Protein AF-A0ABD6EZV2-F1 (afdb_monomer_lite)

InterPro domains:
  IPR055352 aECM cysteine-cradle domain [PF23626] (181-230)

Radius of gyration: 37.21 Å; chains: 1; bounding box: 69×50×116 Å

Structure (mmCIF, N/CA/C/O backbone):
data_AF-A0ABD6EZV2-F1
#
_entry.id   AF-A0ABD6EZV2-F1
#
loop_
_atom_site.group_PDB
_atom_site.id
_atom_site.type_symbol
_atom_site.label_atom_id
_atom_site.label_alt_id
_atom_site.label_comp_id
_atom_site.label_asym_id
_atom_site.label_entity_id
_atom_site.label_seq_id
_atom_site.pdbx_PDB_ins_code
_atom_site.Cartn_x
_atom_site.Cartn_y
_atom_site.Cartn_z
_atom_site.occupancy
_atom_site.B_iso_or_equiv
_atom_site.auth_seq_id
_atom_site.auth_comp_id
_atom_site.auth_asym_id
_atom_site.auth_atom_id
_atom_site.pdbx_PDB_model_num
ATOM 1 N N . MET A 1 1 ? -15.591 13.997 69.330 1.00 38.69 1 MET A N 1
ATOM 2 C CA . MET A 1 1 ? -14.515 14.886 68.839 1.00 38.69 1 MET A CA 1
ATOM 3 C C . MET A 1 1 ? -13.602 14.093 67.913 1.00 38.69 1 MET A C 1
ATOM 5 O O . MET A 1 1 ? -13.361 12.919 68.147 1.00 38.69 1 MET A O 1
ATOM 9 N N . THR A 1 2 ? -13.236 14.733 66.813 1.00 44.12 2 THR A N 1
ATOM 10 C CA . THR A 1 2 ? -12.813 14.255 65.486 1.00 44.12 2 THR A CA 1
ATOM 11 C C . THR A 1 2 ? -11.404 13.657 65.383 1.00 44.12 2 THR A C 1
ATOM 13 O O . THR A 1 2 ? -10.444 14.293 65.806 1.00 44.12 2 THR A O 1
ATOM 16 N N . LYS A 1 3 ? -11.265 12.515 64.688 1.00 48.28 3 LYS A N 1
ATOM 17 C CA . LYS A 1 3 ? -10.010 12.043 64.062 1.00 48.28 3 LYS A CA 1
ATOM 18 C C . LYS A 1 3 ? -10.301 11.233 62.787 1.00 48.28 3 LYS A C 1
ATOM 20 O O . LYS A 1 3 ? -10.294 10.010 62.820 1.00 48.28 3 LYS A O 1
ATOM 25 N N . THR A 1 4 ? -10.508 11.919 61.661 1.00 51.41 4 THR A N 1
ATOM 26 C CA . THR A 1 4 ? -10.493 11.288 60.326 1.00 51.41 4 THR A CA 1
ATOM 27 C C . THR A 1 4 ? -10.076 12.311 59.267 1.00 51.41 4 THR A C 1
ATOM 29 O O . THR A 1 4 ? -10.910 12.888 58.582 1.00 51.41 4 THR A O 1
ATOM 32 N N . SER A 1 5 ? -8.783 12.627 59.166 1.00 52.75 5 SER A N 1
ATOM 33 C CA . SER A 1 5 ? -8.249 13.493 58.094 1.00 52.75 5 SER A CA 1
ATOM 34 C C . SER A 1 5 ? -6.746 13.282 57.905 1.00 52.75 5 SER A C 1
ATOM 36 O O . SER A 1 5 ? -5.965 14.197 58.114 1.00 52.75 5 SER A O 1
ATOM 38 N N . GLN A 1 6 ? -6.316 12.068 57.546 1.00 51.31 6 GLN A N 1
ATOM 39 C CA . GLN A 1 6 ? -4.941 11.816 57.083 1.00 51.31 6 GLN A CA 1
ATOM 40 C C . GLN A 1 6 ? -4.882 10.610 56.128 1.00 51.31 6 GLN A C 1
ATOM 42 O O . GLN A 1 6 ? -4.250 9.615 56.449 1.00 51.31 6 GLN A O 1
ATOM 47 N N . LEU A 1 7 ? -5.539 10.655 54.960 1.00 48.88 7 LEU A N 1
ATOM 48 C CA . LEU A 1 7 ? -5.322 9.624 53.920 1.00 48.88 7 LEU A CA 1
ATOM 49 C C . LEU A 1 7 ? -5.300 10.127 52.458 1.00 48.88 7 LEU A C 1
ATOM 51 O O . LEU A 1 7 ? -5.143 9.316 51.556 1.00 48.88 7 LEU A O 1
ATOM 55 N N . PHE A 1 8 ? -5.348 11.437 52.187 1.00 49.56 8 PHE A N 1
ATOM 56 C CA . PHE A 1 8 ? -5.414 11.975 50.811 1.00 49.56 8 PHE A CA 1
ATOM 57 C C . PHE A 1 8 ? -4.173 12.775 50.370 1.00 49.56 8 PHE A C 1
ATOM 59 O O . PHE A 1 8 ? -4.301 13.834 49.770 1.00 49.56 8 PHE A O 1
ATOM 66 N N . SER A 1 9 ? -2.953 12.310 50.663 1.00 47.47 9 SER A N 1
ATOM 67 C CA . SER A 1 9 ? -1.738 13.064 50.273 1.00 47.47 9 SER A CA 1
ATOM 68 C C . SER A 1 9 ? -0.582 12.212 49.734 1.00 47.47 9 SER A C 1
ATOM 70 O O . SER A 1 9 ? 0.584 12.571 49.877 1.00 47.47 9 SER A O 1
ATOM 72 N N . LYS A 1 10 ? -0.875 11.052 49.125 1.00 49.06 10 LYS A N 1
ATOM 73 C CA . LYS A 1 10 ? 0.169 10.179 48.545 1.00 49.06 10 LYS A CA 1
ATOM 74 C C . LYS A 1 10 ? 0.010 9.817 47.061 1.00 49.06 10 LYS A C 1
ATOM 76 O O . LYS A 1 10 ? 0.934 9.223 46.525 1.00 49.06 10 LYS A O 1
ATOM 81 N N . ASN A 1 11 ? -1.054 10.247 46.374 1.00 48.84 11 ASN A N 1
ATOM 82 C CA . ASN A 1 11 ? -1.280 9.864 44.969 1.00 48.84 11 ASN A CA 1
ATOM 83 C C . ASN A 1 11 ? -0.881 10.916 43.912 1.00 48.84 11 ASN A C 1
ATOM 85 O O . ASN A 1 11 ? -0.873 10.582 42.739 1.00 48.84 11 ASN A O 1
ATOM 89 N N . SER A 1 12 ? -0.496 12.151 44.269 1.00 54.19 12 SER A N 1
ATOM 90 C CA . SER A 1 12 ? -0.207 13.194 43.256 1.00 54.19 12 SER A CA 1
ATOM 91 C C . SER A 1 12 ? 1.217 13.184 42.682 1.00 54.19 12 SER A C 1
ATOM 93 O O . SER A 1 12 ? 1.508 13.931 41.750 1.00 54.19 12 SER A O 1
ATOM 95 N N . LYS A 1 13 ? 2.135 12.377 43.234 1.00 55.00 13 LYS A N 1
ATOM 96 C CA . LYS A 1 13 ? 3.530 12.317 42.757 1.00 55.00 13 LYS A CA 1
ATOM 97 C C . LYS A 1 13 ? 3.728 11.359 41.582 1.00 55.00 13 LYS A C 1
ATOM 99 O O . LYS A 1 13 ? 4.668 11.552 40.820 1.00 55.00 13 LYS A O 1
ATOM 104 N N . THR A 1 14 ? 2.861 10.362 41.430 1.00 54.84 14 THR A N 1
ATOM 105 C CA . THR A 1 14 ? 2.977 9.354 40.368 1.00 54.84 14 THR A CA 1
ATOM 106 C C . THR A 1 14 ? 2.525 9.921 39.018 1.00 54.84 14 THR A C 1
ATOM 108 O O . THR A 1 14 ? 3.265 9.785 38.047 1.00 54.84 14 THR A O 1
ATOM 111 N N . ASP A 1 15 ? 1.426 10.690 38.994 1.00 59.66 15 ASP A N 1
ATOM 112 C CA . ASP A 1 15 ? 0.867 11.307 37.775 1.00 59.66 15 ASP A CA 1
ATOM 113 C C . ASP A 1 15 ? 1.850 12.241 37.060 1.00 59.66 15 ASP A C 1
ATOM 115 O O . ASP A 1 15 ? 1.947 12.240 35.836 1.00 59.66 15 ASP A O 1
ATOM 119 N N . LYS A 1 16 ? 2.629 13.031 37.808 1.00 70.56 16 LYS A N 1
ATOM 120 C CA . LYS A 1 16 ? 3.544 14.004 37.194 1.00 70.56 16 LYS A CA 1
ATOM 121 C C . LYS A 1 16 ? 4.702 13.322 36.456 1.00 70.56 16 LYS A C 1
ATOM 123 O O . LYS A 1 16 ? 5.064 13.743 35.368 1.00 70.56 16 LYS A O 1
ATOM 128 N N . SER A 1 17 ? 5.212 12.218 37.010 1.00 77.81 17 SER A N 1
ATOM 129 C CA . SER A 1 17 ? 6.297 11.443 36.391 1.00 77.81 17 SER A CA 1
ATOM 130 C C . SER A 1 17 ? 5.872 10.683 35.132 1.00 77.81 17 SER A C 1
ATOM 132 O O . SER A 1 17 ? 6.714 10.304 34.324 1.00 77.81 17 SER A O 1
ATOM 134 N N . GLU A 1 18 ? 4.579 10.407 34.985 1.00 77.12 18 GLU A N 1
ATOM 135 C CA . GLU A 1 18 ? 4.022 9.712 33.825 1.00 77.12 18 GLU A CA 1
ATOM 136 C C . GLU A 1 18 ? 3.699 10.704 32.702 1.00 77.12 18 GLU A C 1
ATOM 138 O O . GLU A 1 18 ? 4.005 10.443 31.542 1.00 77.12 18 GLU A O 1
ATOM 143 N N . ILE A 1 19 ? 3.203 11.893 33.061 1.00 79.12 19 ILE A N 1
ATOM 144 C CA . ILE A 1 19 ? 3.027 13.015 32.130 1.00 79.12 19 ILE A CA 1
ATOM 145 C C . ILE A 1 19 ? 4.368 13.446 31.524 1.00 79.12 19 ILE A C 1
ATOM 147 O O . ILE A 1 19 ? 4.443 13.624 30.310 1.00 79.12 19 ILE A O 1
ATOM 151 N N . ASP A 1 20 ? 5.423 13.564 32.336 1.00 82.81 20 ASP A N 1
ATOM 152 C CA . ASP A 1 20 ? 6.752 13.951 31.845 1.00 82.81 20 ASP A CA 1
ATOM 153 C C . ASP A 1 20 ? 7.330 12.884 30.889 1.00 82.81 20 ASP A C 1
ATOM 155 O O . ASP A 1 20 ? 7.800 13.225 29.809 1.00 82.81 20 ASP A O 1
ATOM 159 N N . ARG A 1 21 ? 7.176 11.581 31.188 1.00 86.06 21 ARG A N 1
ATOM 160 C CA . ARG A 1 21 ? 7.588 10.502 30.262 1.00 86.06 21 ARG A CA 1
ATOM 161 C C . ARG A 1 21 ? 6.818 10.512 28.944 1.00 86.06 21 ARG A C 1
ATOM 163 O O . ARG A 1 21 ? 7.401 10.282 27.890 1.00 86.06 21 ARG A O 1
ATOM 170 N N . ASN A 1 22 ? 5.509 10.749 28.995 1.00 83.56 22 ASN A N 1
ATOM 171 C CA . ASN A 1 22 ? 4.691 10.818 27.786 1.00 83.56 22 ASN A CA 1
ATOM 172 C C . ASN A 1 22 ? 5.062 12.030 26.930 1.00 83.56 22 ASN A C 1
ATOM 174 O O . ASN A 1 22 ? 5.054 11.935 25.706 1.00 83.56 22 ASN A O 1
ATOM 178 N N . ARG A 1 23 ? 5.417 13.153 27.563 1.00 90.38 23 ARG A N 1
ATOM 179 C CA . ARG A 1 23 ? 5.929 14.331 26.866 1.00 90.38 23 ARG A CA 1
ATOM 180 C C . ARG A 1 23 ? 7.251 14.035 26.158 1.00 90.38 23 ARG A C 1
ATOM 182 O O . ARG A 1 23 ? 7.353 14.339 24.974 1.00 90.38 23 ARG A O 1
ATOM 189 N N . ASP A 1 24 ? 8.198 13.398 26.843 1.00 91.50 24 ASP A N 1
ATOM 190 C CA . ASP A 1 24 ? 9.500 13.045 26.263 1.00 91.50 24 ASP A CA 1
ATOM 191 C C . ASP A 1 24 ? 9.338 12.111 25.049 1.00 91.50 24 ASP A C 1
ATOM 193 O O . ASP A 1 24 ? 9.938 12.349 24.003 1.00 91.50 24 ASP A O 1
ATOM 197 N N . MET A 1 25 ? 8.449 11.110 25.133 1.00 90.31 25 MET A N 1
ATOM 198 C CA . MET A 1 25 ? 8.149 10.222 23.997 1.00 90.31 25 MET A CA 1
ATOM 199 C C . MET A 1 25 ? 7.532 10.963 22.801 1.00 90.31 25 MET A C 1
ATOM 201 O O . MET A 1 25 ? 7.807 10.620 21.652 1.00 90.31 25 MET A O 1
ATOM 205 N N . ILE A 1 26 ? 6.685 11.969 23.044 1.00 90.25 26 ILE A N 1
ATOM 206 C CA . ILE A 1 26 ? 6.084 12.772 21.969 1.00 90.25 26 ILE A CA 1
ATOM 207 C C . ILE A 1 26 ? 7.145 13.654 21.300 1.00 90.25 26 ILE A C 1
ATOM 209 O O . ILE A 1 26 ? 7.157 13.755 20.073 1.00 90.25 26 ILE A O 1
ATOM 213 N N . GLU A 1 27 ? 8.030 14.280 22.078 1.00 91.19 27 GLU A N 1
ATOM 214 C CA . GLU A 1 27 ? 9.119 15.117 21.552 1.00 91.19 27 GLU A CA 1
ATOM 215 C C . GLU A 1 27 ? 10.130 14.281 20.736 1.00 91.19 27 GLU A C 1
ATOM 217 O O . GLU A 1 27 ? 10.552 14.701 19.652 1.00 91.19 27 GLU A O 1
ATOM 222 N N . GLU A 1 28 ? 10.451 13.063 21.187 1.00 92.56 28 GLU A N 1
ATOM 223 C CA . GLU A 1 28 ? 11.281 12.103 20.444 1.00 92.56 28 GLU A CA 1
ATOM 224 C C . GLU A 1 28 ? 10.625 11.688 19.118 1.00 92.56 28 GLU A C 1
ATOM 226 O O . GLU A 1 28 ? 11.243 11.810 18.056 1.00 92.56 28 GLU A O 1
ATOM 231 N N . PHE A 1 29 ? 9.341 11.314 19.145 1.00 91.81 29 PHE A N 1
ATOM 232 C CA . PHE A 1 29 ? 8.594 10.948 17.938 1.00 91.81 29 PHE A CA 1
ATOM 233 C C . PHE A 1 29 ? 8.509 12.102 16.925 1.00 91.81 29 PHE A C 1
ATOM 235 O O . PHE A 1 29 ? 8.674 11.902 15.721 1.00 91.81 29 PHE A O 1
ATOM 242 N N . GLN A 1 30 ? 8.284 13.334 17.393 1.00 89.94 30 GLN A N 1
ATOM 243 C CA . GLN A 1 30 ? 8.257 14.516 16.525 1.00 89.94 30 GLN A CA 1
ATOM 244 C C . GLN A 1 30 ? 9.619 14.783 15.871 1.00 89.94 30 GLN A C 1
ATOM 246 O O . GLN A 1 30 ? 9.677 15.120 14.687 1.00 89.94 30 GLN A O 1
ATOM 251 N N . THR A 1 31 ? 10.711 14.602 16.616 1.00 93.00 31 THR A N 1
ATOM 252 C CA . THR A 1 31 ? 12.078 14.786 16.108 1.00 93.00 31 THR A CA 1
ATOM 253 C C . THR A 1 31 ? 12.417 13.737 15.051 1.00 93.00 31 THR A C 1
ATOM 255 O O . THR A 1 31 ? 12.974 14.067 14.001 1.00 93.00 31 THR A O 1
ATOM 258 N N . GLU A 1 32 ? 12.022 12.485 15.278 1.00 93.56 32 GLU A N 1
ATOM 259 C CA . GLU A 1 32 ? 12.217 11.401 14.317 1.00 93.56 32 GLU A CA 1
ATOM 260 C C . GLU A 1 32 ? 11.418 11.636 13.025 1.00 93.56 32 GLU A C 1
ATOM 262 O O . GLU A 1 32 ? 11.957 11.486 11.924 1.00 93.56 32 GLU A O 1
ATOM 267 N N . MET A 1 33 ? 10.171 12.104 13.143 1.00 90.81 33 MET A N 1
ATOM 268 C CA . MET A 1 33 ? 9.331 12.477 12.000 1.00 90.81 33 MET A CA 1
ATOM 269 C C . MET A 1 33 ? 9.928 13.623 11.174 1.00 90.81 33 MET A C 1
ATOM 271 O O . MET A 1 33 ? 9.925 13.548 9.943 1.00 90.81 33 MET A O 1
ATOM 275 N N . MET A 1 34 ? 10.470 14.662 11.819 1.00 91.88 34 MET A N 1
ATOM 276 C CA . MET A 1 34 ? 11.151 15.754 11.109 1.00 91.88 34 MET A CA 1
ATOM 277 C C . MET A 1 34 ? 12.422 15.262 10.409 1.00 91.88 34 MET A C 1
ATOM 279 O O . MET A 1 34 ? 12.614 15.532 9.228 1.00 91.88 34 MET A O 1
ATOM 283 N N . SER A 1 35 ? 13.237 14.445 11.083 1.00 94.44 35 SER A N 1
ATOM 284 C CA . SER A 1 35 ? 14.433 13.845 10.477 1.00 94.44 35 SER A CA 1
ATOM 285 C C . SER A 1 35 ? 14.099 12.929 9.290 1.00 94.44 35 SER A C 1
ATOM 287 O O . SER A 1 35 ? 14.848 12.850 8.314 1.00 94.44 35 SER A O 1
ATOM 289 N N . HIS A 1 36 ? 12.973 12.214 9.340 1.00 91.75 36 HIS A N 1
ATOM 290 C CA . HIS A 1 36 ? 12.489 11.430 8.207 1.00 91.75 36 HIS A CA 1
ATOM 291 C C . HIS A 1 36 ? 12.049 12.321 7.035 1.00 91.75 36 HIS A C 1
ATOM 293 O O . HIS A 1 36 ? 12.398 12.031 5.892 1.00 91.75 36 HIS A O 1
ATOM 299 N N . ALA A 1 37 ? 11.339 13.421 7.303 1.00 90.88 37 ALA A N 1
ATOM 300 C CA . ALA A 1 37 ? 10.943 14.378 6.271 1.00 90.88 37 ALA A CA 1
ATOM 301 C C . ALA A 1 37 ? 12.157 15.017 5.569 1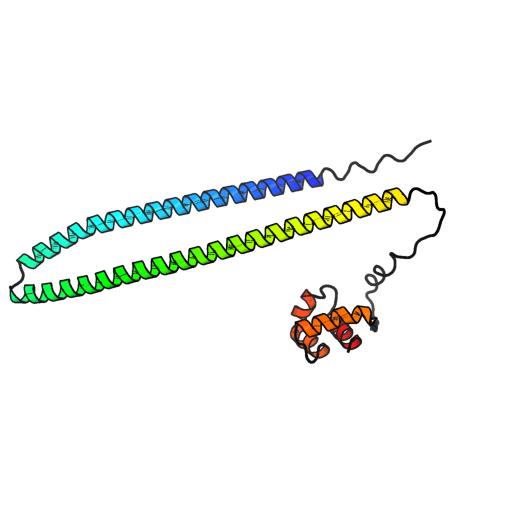.00 90.88 37 ALA A C 1
ATOM 303 O O . ALA A 1 37 ? 12.173 15.091 4.341 1.00 90.88 37 ALA A O 1
ATOM 304 N N . ASP A 1 38 ? 13.196 15.389 6.322 1.00 93.69 38 ASP A N 1
ATOM 305 C CA . ASP A 1 38 ? 14.435 15.944 5.761 1.00 93.69 38 ASP A CA 1
ATOM 306 C C . ASP A 1 38 ? 15.167 14.934 4.866 1.00 93.69 38 ASP A C 1
ATOM 308 O O . ASP A 1 38 ? 15.626 15.288 3.779 1.00 93.69 38 ASP A O 1
ATOM 312 N N . ARG A 1 39 ? 15.216 13.653 5.263 1.00 93.38 39 ARG A N 1
ATOM 313 C CA . ARG A 1 39 ? 15.788 12.583 4.424 1.00 93.38 39 ARG A CA 1
ATOM 314 C C . ARG A 1 39 ? 15.044 12.430 3.099 1.00 93.38 39 ARG A C 1
ATOM 316 O O . ARG A 1 39 ? 15.689 12.311 2.061 1.00 93.38 39 ARG A O 1
ATOM 323 N N . LEU A 1 40 ? 13.712 12.486 3.118 1.00 91.19 40 LEU A N 1
ATOM 324 C CA . LEU A 1 40 ? 12.903 12.413 1.897 1.00 91.19 40 LEU A CA 1
ATOM 325 C C . LEU A 1 40 ? 13.116 13.624 0.976 1.00 91.19 40 LEU A C 1
ATOM 327 O O . LEU A 1 40 ? 13.120 13.471 -0.245 1.00 91.19 40 LEU A O 1
ATOM 331 N N . LEU A 1 41 ? 13.294 14.823 1.539 1.00 91.81 41 LEU A N 1
ATOM 332 C CA . LEU A 1 41 ? 13.621 16.020 0.758 1.00 91.81 41 LEU A CA 1
ATOM 333 C C . LEU A 1 41 ? 15.003 15.899 0.113 1.00 91.81 41 LEU A C 1
ATOM 335 O O . LEU A 1 41 ? 15.135 16.129 -1.086 1.00 91.81 41 LEU A O 1
ATOM 339 N N . GLN A 1 42 ? 16.001 15.447 0.872 1.00 91.75 42 GLN A N 1
ATOM 340 C CA . GLN A 1 42 ? 17.354 15.242 0.360 1.00 91.75 42 GLN A CA 1
ATOM 341 C C . GLN A 1 42 ? 17.398 14.188 -0.758 1.00 91.75 42 GLN A C 1
ATOM 343 O O . GLN A 1 42 ? 18.071 14.379 -1.770 1.00 91.75 42 GLN A O 1
ATOM 348 N N . GLU A 1 43 ? 16.656 13.089 -0.611 1.00 89.12 43 GLU A N 1
ATOM 349 C CA . GLU A 1 43 ? 16.559 12.044 -1.634 1.00 89.12 43 GLU A CA 1
ATOM 350 C C . GLU A 1 43 ? 15.864 12.559 -2.905 1.00 89.12 43 GLU A C 1
ATOM 352 O O . GLU A 1 43 ? 16.292 12.260 -4.022 1.00 89.12 43 GLU A O 1
ATOM 357 N N . LYS A 1 44 ? 14.836 13.404 -2.754 1.00 87.62 44 LYS A N 1
ATOM 358 C CA . LYS A 1 44 ? 14.163 14.062 -3.879 1.00 87.62 44 LYS A CA 1
ATOM 359 C C . LYS A 1 44 ? 15.085 15.024 -4.630 1.00 87.62 44 LYS A C 1
ATOM 361 O O . LYS A 1 44 ? 15.065 15.025 -5.861 1.00 87.62 44 LYS A O 1
ATOM 366 N N . ASP A 1 45 ? 15.879 15.815 -3.918 1.00 86.62 45 ASP A N 1
ATOM 367 C CA . ASP A 1 45 ? 16.827 16.746 -4.535 1.00 86.62 45 ASP A CA 1
ATOM 368 C C . ASP A 1 45 ? 17.945 15.991 -5.263 1.00 86.62 45 ASP A C 1
ATOM 370 O O . ASP A 1 45 ? 18.236 16.298 -6.418 1.00 86.62 45 ASP A O 1
ATOM 374 N N . SER A 1 46 ? 18.470 14.918 -4.663 1.00 86.25 46 SER A N 1
ATOM 375 C CA . SER A 1 46 ? 19.469 14.055 -5.305 1.00 86.25 46 SER A CA 1
ATOM 376 C C . SER A 1 46 ? 18.918 13.350 -6.557 1.00 86.25 46 SER A C 1
ATOM 378 O O . SER A 1 46 ? 19.602 13.263 -7.577 1.00 86.25 46 SER A O 1
ATOM 380 N N . MET A 1 47 ? 17.649 12.917 -6.544 1.00 75.88 47 MET A N 1
ATOM 381 C CA . MET A 1 47 ? 16.980 12.392 -7.744 1.00 75.88 47 MET A CA 1
ATOM 382 C C . MET A 1 47 ? 16.796 13.440 -8.849 1.00 75.88 47 MET A C 1
ATOM 384 O O . MET A 1 47 ? 16.849 13.095 -10.030 1.00 75.88 47 MET A O 1
ATOM 388 N N . ASN A 1 48 ? 16.552 14.703 -8.496 1.00 74.62 48 ASN A N 1
ATOM 389 C CA . ASN A 1 48 ? 16.429 15.778 -9.480 1.00 74.62 48 ASN A CA 1
ATOM 390 C C . ASN A 1 48 ? 17.785 16.147 -10.096 1.00 74.62 48 ASN A C 1
ATOM 392 O O . ASN A 1 48 ? 17.847 16.406 -11.295 1.00 74.62 48 ASN A O 1
ATOM 396 N N . GLU A 1 49 ? 18.859 16.127 -9.305 1.00 73.81 49 GLU A N 1
ATOM 397 C CA . GLU A 1 49 ? 20.222 16.378 -9.783 1.00 73.81 49 GLU A CA 1
ATOM 398 C C . GLU A 1 49 ? 20.659 15.300 -10.789 1.00 73.81 49 GLU A C 1
ATOM 400 O O . GLU A 1 49 ? 21.048 15.636 -11.909 1.00 73.81 49 GLU A O 1
ATOM 405 N N . MET A 1 50 ? 20.423 14.016 -10.470 1.00 67.75 50 MET A N 1
ATOM 406 C CA . MET A 1 50 ? 20.675 12.892 -11.388 1.00 67.75 50 MET A CA 1
ATOM 407 C C . MET A 1 50 ? 19.891 12.997 -12.707 1.00 67.75 50 MET A C 1
ATOM 409 O O . MET A 1 50 ? 20.417 12.638 -13.758 1.00 67.75 50 MET A O 1
ATOM 413 N N . LYS A 1 51 ? 18.653 13.513 -12.684 1.00 68.44 51 LYS A N 1
ATOM 414 C CA . LYS A 1 51 ? 17.883 13.772 -13.915 1.00 68.44 51 LYS A CA 1
ATOM 415 C C . LYS A 1 51 ? 18.487 14.889 -14.766 1.00 68.44 51 LYS A C 1
ATOM 417 O O . LYS A 1 51 ? 18.427 14.806 -15.985 1.00 68.44 51 LYS A O 1
ATOM 422 N N . SER A 1 52 ? 19.055 15.926 -14.146 1.00 63.41 52 SER A N 1
ATOM 423 C CA . SER A 1 52 ? 19.662 17.037 -14.893 1.00 63.41 52 SER A CA 1
ATOM 424 C C . SER A 1 52 ? 20.979 16.640 -15.571 1.00 63.41 52 SER A C 1
ATOM 426 O O . SER A 1 52 ? 21.287 17.130 -16.659 1.00 63.41 52 SER A O 1
ATOM 428 N N . ASP A 1 53 ? 21.716 15.702 -14.972 1.00 57.44 53 ASP A N 1
ATOM 429 C CA . ASP A 1 53 ? 22.951 15.165 -15.543 1.00 57.44 53 ASP A CA 1
ATOM 430 C C . ASP A 1 53 ? 22.690 14.199 -16.714 1.00 57.44 53 ASP A C 1
ATOM 432 O O . ASP A 1 53 ? 23.480 14.173 -17.663 1.00 57.44 53 ASP A O 1
ATOM 436 N N . GLU A 1 54 ? 21.571 13.458 -16.711 1.00 59.59 54 GLU A N 1
ATOM 437 C CA . GLU A 1 54 ? 21.143 12.641 -17.864 1.00 59.59 54 GLU A CA 1
ATOM 438 C C . GLU A 1 54 ? 20.913 13.505 -19.119 1.00 59.59 54 GLU A C 1
ATOM 440 O O . GLU A 1 54 ? 21.428 13.169 -20.189 1.00 59.59 54 GLU A O 1
ATOM 445 N N . ASP A 1 55 ? 20.240 14.654 -18.985 1.00 56.03 55 ASP A N 1
ATOM 446 C CA . ASP A 1 55 ? 19.972 15.566 -20.109 1.00 56.03 55 ASP A CA 1
ATOM 447 C C . ASP A 1 55 ? 21.265 16.193 -20.679 1.00 56.03 55 ASP A C 1
ATOM 449 O O . ASP A 1 55 ? 21.368 16.475 -21.876 1.00 56.03 55 ASP A O 1
ATOM 453 N N . ASN A 1 56 ? 22.289 16.395 -19.841 1.00 57.91 56 ASN A N 1
ATOM 454 C CA . ASN A 1 56 ? 23.560 16.990 -20.262 1.00 57.91 56 ASN A CA 1
ATOM 455 C C . ASN A 1 56 ? 24.519 15.948 -20.880 1.00 57.91 56 ASN A C 1
ATOM 457 O O . ASN A 1 56 ? 25.236 16.250 -21.844 1.00 57.91 56 ASN A O 1
ATOM 461 N N . GLY A 1 57 ? 24.500 14.711 -20.365 1.00 57.12 57 GLY A N 1
ATOM 462 C CA . GLY A 1 57 ? 25.263 13.569 -20.879 1.00 57.12 57 GLY A CA 1
ATOM 463 C C . GLY A 1 57 ? 24.796 13.087 -22.257 1.00 57.12 57 GLY A C 1
ATOM 464 O O . GLY A 1 57 ? 25.629 12.709 -23.086 1.00 57.12 57 GLY A O 1
ATOM 465 N N . GLU A 1 58 ? 23.495 13.191 -22.553 1.00 57.88 58 GLU A N 1
ATOM 466 C CA . GLU A 1 58 ? 22.929 12.855 -23.869 1.00 57.88 58 GLU A CA 1
ATOM 467 C C . GLU A 1 58 ? 23.553 13.719 -24.990 1.00 57.88 58 GLU A C 1
ATOM 469 O O . GLU A 1 58 ? 23.862 13.209 -26.070 1.00 57.88 58 GLU A O 1
ATOM 474 N N . SER A 1 59 ? 23.892 14.989 -24.708 1.00 59.78 59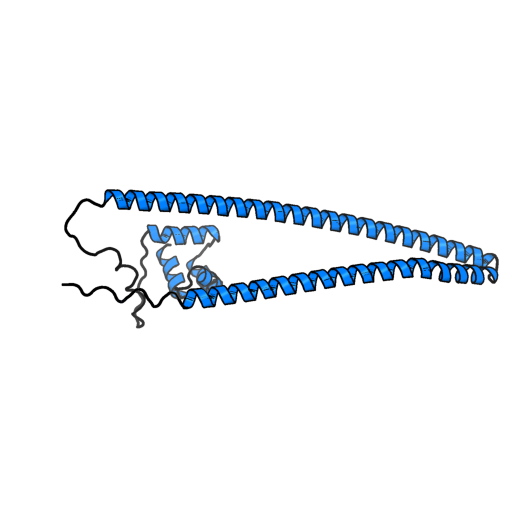 SER A N 1
ATOM 475 C CA . SER A 1 59 ? 24.512 15.895 -25.695 1.00 59.78 59 SER A CA 1
ATOM 476 C C . SER A 1 59 ? 25.985 15.584 -26.018 1.00 59.78 59 SER A C 1
ATOM 478 O O . SER A 1 59 ? 26.468 15.906 -27.111 1.00 59.78 59 SER A O 1
ATOM 480 N N . VAL A 1 60 ? 26.715 14.959 -25.085 1.00 66.81 60 VAL A N 1
ATOM 481 C CA . VAL A 1 60 ? 28.125 14.574 -25.279 1.00 66.81 60 VAL A CA 1
ATOM 482 C C . VAL A 1 60 ? 28.207 13.306 -26.123 1.00 66.81 60 VAL A C 1
ATOM 484 O O . VAL A 1 60 ? 28.961 13.263 -27.096 1.00 66.81 60 VAL A O 1
ATOM 487 N N . ILE A 1 61 ? 27.360 12.322 -25.819 1.00 69.88 61 ILE A N 1
ATOM 488 C CA . ILE A 1 61 ? 27.288 11.054 -26.552 1.00 69.88 61 ILE A CA 1
ATOM 489 C C . ILE A 1 61 ? 26.802 11.292 -27.994 1.00 69.88 61 ILE A C 1
ATOM 491 O O . ILE A 1 61 ? 27.375 10.746 -28.937 1.00 69.88 61 ILE A O 1
ATOM 495 N N . GLU A 1 62 ? 25.819 12.176 -28.214 1.00 69.00 62 GLU A N 1
ATOM 496 C CA . GLU A 1 62 ? 25.356 12.521 -29.570 1.00 69.00 62 GLU A CA 1
ATOM 497 C C . GLU A 1 62 ? 26.451 13.138 -30.456 1.00 69.00 62 GLU A C 1
ATOM 499 O O . GLU A 1 62 ? 26.505 12.874 -31.665 1.00 69.00 62 GLU A O 1
ATOM 504 N N . LYS A 1 63 ? 27.338 13.960 -29.881 1.00 74.62 63 LYS A N 1
ATOM 505 C CA . LYS A 1 63 ? 28.471 14.538 -30.619 1.00 74.62 63 LYS A CA 1
ATOM 506 C C . LYS A 1 63 ? 29.471 13.468 -31.046 1.00 74.62 63 LYS A C 1
ATOM 508 O O . LYS A 1 63 ? 29.909 13.487 -32.197 1.00 74.62 63 LYS A O 1
ATOM 513 N N . GLU A 1 64 ? 29.780 12.529 -30.159 1.00 74.00 64 GLU A N 1
ATOM 514 C CA . GLU A 1 64 ? 30.753 11.460 -30.397 1.00 74.00 64 GLU A CA 1
ATOM 515 C C . GLU A 1 64 ? 30.247 10.438 -31.434 1.00 74.00 64 GLU A C 1
ATOM 517 O O . GLU A 1 64 ? 30.986 10.034 -32.339 1.00 74.00 64 GLU A O 1
ATOM 522 N N . ILE A 1 65 ? 28.948 10.112 -31.402 1.00 73.19 65 ILE A N 1
ATOM 523 C CA . ILE A 1 65 ? 28.279 9.300 -32.433 1.00 73.19 65 ILE A CA 1
ATOM 524 C C . ILE A 1 65 ? 28.339 10.003 -33.799 1.00 73.19 65 ILE A C 1
ATOM 526 O O . ILE A 1 65 ? 28.652 9.380 -34.817 1.00 73.19 65 ILE A O 1
ATOM 530 N N . ARG A 1 66 ? 28.089 11.320 -33.845 1.00 73.19 66 ARG A N 1
ATOM 531 C CA . ARG A 1 66 ? 28.104 12.097 -35.097 1.00 73.19 66 ARG A CA 1
ATOM 532 C C . ARG A 1 66 ? 29.504 12.202 -35.711 1.00 73.19 66 ARG A C 1
ATOM 534 O O . ARG A 1 66 ? 29.628 12.213 -36.938 1.00 73.19 66 ARG A O 1
ATOM 541 N N . GLU A 1 67 ? 30.550 12.296 -34.896 1.00 74.50 67 GLU A N 1
ATOM 542 C CA . GLU A 1 67 ? 31.940 12.269 -35.370 1.00 74.50 67 GLU A CA 1
ATOM 543 C C . GLU A 1 67 ? 32.360 10.882 -35.855 1.00 74.50 67 GLU A C 1
ATOM 545 O O . GLU A 1 67 ? 32.930 10.767 -36.941 1.00 74.50 67 GLU A O 1
ATOM 550 N N . SER A 1 68 ? 31.982 9.830 -35.131 1.00 71.75 68 SER A N 1
ATOM 551 C CA . SER A 1 68 ? 32.255 8.442 -35.521 1.00 71.75 68 SER A CA 1
ATOM 552 C C . SER A 1 68 ? 31.584 8.085 -36.851 1.00 71.75 68 SER A C 1
ATOM 554 O O . SER A 1 68 ? 32.213 7.514 -37.744 1.00 71.75 68 SER A O 1
ATOM 556 N N . ALA A 1 69 ? 30.343 8.539 -37.061 1.00 67.62 69 ALA A N 1
ATOM 557 C CA . ALA A 1 69 ? 29.628 8.357 -38.319 1.00 67.62 69 ALA A CA 1
ATOM 558 C C . ALA A 1 69 ? 30.344 9.020 -39.511 1.00 67.62 69 ALA A C 1
ATOM 560 O O . ALA A 1 69 ? 30.256 8.509 -40.628 1.00 67.62 69 ALA A O 1
ATOM 561 N N . LYS A 1 70 ? 31.100 10.117 -39.327 1.00 74.12 70 LYS A N 1
ATOM 562 C CA . LYS A 1 70 ? 31.823 10.783 -40.432 1.00 74.12 70 LYS A CA 1
ATOM 563 C C . LYS A 1 70 ? 32.925 9.917 -41.050 1.00 74.12 70 LYS A C 1
ATOM 565 O O . LYS A 1 70 ? 33.212 10.105 -42.229 1.00 74.12 70 LYS A O 1
ATOM 570 N N . ILE A 1 71 ? 33.479 8.973 -40.292 1.00 75.75 71 ILE A N 1
ATOM 571 C CA . ILE A 1 71 ? 34.625 8.138 -40.687 1.00 75.75 71 ILE A CA 1
ATOM 572 C C . ILE A 1 71 ? 34.174 6.812 -41.336 1.00 75.75 71 ILE A C 1
ATOM 574 O O . ILE A 1 71 ? 34.929 6.206 -42.090 1.00 75.75 71 ILE A O 1
ATOM 578 N N . MET A 1 72 ? 32.930 6.387 -41.098 1.00 76.69 72 MET A N 1
ATOM 579 C CA . MET A 1 72 ? 32.381 5.118 -41.596 1.00 76.69 72 MET A CA 1
ATOM 580 C C . MET A 1 72 ? 32.062 5.144 -43.098 1.00 76.69 72 MET A C 1
ATOM 582 O O . MET A 1 72 ? 31.631 6.170 -43.639 1.00 76.69 72 MET A O 1
ATOM 586 N N . SER A 1 73 ? 32.217 3.992 -43.762 1.00 82.12 73 SER A N 1
ATOM 587 C CA . SER A 1 73 ? 31.810 3.821 -45.161 1.00 82.12 73 SER A CA 1
ATOM 588 C C . SER A 1 73 ? 30.283 3.914 -45.321 1.00 82.12 73 SER A C 1
ATOM 590 O O . SER A 1 73 ? 29.525 3.748 -44.363 1.00 82.12 73 SER A O 1
ATOM 592 N N . SER A 1 74 ? 29.803 4.184 -46.541 1.00 81.38 74 SER A N 1
ATOM 593 C CA . SER A 1 74 ? 28.363 4.353 -46.808 1.00 81.38 74 SER A CA 1
ATOM 594 C C . SER A 1 74 ? 27.527 3.129 -46.411 1.00 81.38 74 SER A C 1
ATOM 596 O O . SER A 1 74 ? 26.403 3.284 -45.943 1.00 81.38 74 SER A O 1
ATOM 598 N N . GLU A 1 75 ? 28.072 1.925 -46.582 1.00 83.56 75 GLU A N 1
ATOM 599 C CA . GLU A 1 75 ? 27.386 0.660 -46.293 1.00 83.56 75 GLU A CA 1
ATOM 600 C C . GLU A 1 75 ? 27.327 0.388 -44.777 1.00 83.56 75 GLU A C 1
ATOM 602 O O . GLU A 1 75 ? 26.313 -0.060 -44.239 1.00 83.56 75 GLU A O 1
ATOM 607 N N . GLU A 1 76 ? 28.385 0.755 -44.050 1.00 84.25 76 GLU A N 1
ATOM 608 C CA . GLU A 1 76 ? 28.419 0.682 -42.588 1.00 84.25 76 GLU A CA 1
ATOM 609 C C . GLU A 1 76 ? 27.504 1.725 -41.937 1.00 84.25 76 GLU A C 1
ATOM 611 O O . GLU A 1 76 ? 26.886 1.430 -40.913 1.00 84.25 76 GLU A O 1
ATOM 616 N N . ARG A 1 77 ? 27.363 2.918 -42.536 1.00 78.62 77 ARG A N 1
ATOM 617 C CA . ARG A 1 77 ? 26.407 3.938 -42.074 1.00 78.62 77 ARG A CA 1
ATOM 618 C C . ARG A 1 77 ? 24.968 3.453 -42.147 1.00 78.62 77 ARG A C 1
ATOM 620 O O . ARG A 1 77 ? 24.250 3.609 -41.168 1.00 78.62 77 ARG A O 1
ATOM 627 N N . GLU A 1 78 ? 24.557 2.841 -43.257 1.00 85.19 78 GLU A N 1
ATOM 628 C CA . GLU A 1 78 ? 23.183 2.343 -43.407 1.00 85.19 78 GLU A CA 1
ATOM 629 C C . GLU A 1 78 ? 22.875 1.241 -42.379 1.00 85.19 78 GLU A C 1
ATOM 631 O O . GLU A 1 78 ? 21.799 1.209 -41.777 1.00 85.19 78 GLU A O 1
ATOM 636 N N . LYS A 1 79 ? 23.837 0.344 -42.128 1.00 88.56 79 LYS A N 1
ATOM 637 C CA . LYS A 1 79 ? 23.695 -0.688 -41.095 1.00 88.56 79 LYS A CA 1
ATOM 638 C C . LYS A 1 79 ? 23.632 -0.082 -39.691 1.00 88.56 79 LYS A C 1
ATOM 640 O O . LYS A 1 79 ? 22.823 -0.525 -38.882 1.00 88.56 79 LYS A O 1
ATOM 645 N N . HIS A 1 80 ? 24.461 0.921 -39.410 1.00 84.31 80 HIS A N 1
ATOM 646 C CA . HIS A 1 80 ? 24.461 1.623 -38.130 1.00 84.31 80 HIS A CA 1
ATOM 647 C C . HIS A 1 80 ? 23.147 2.377 -37.894 1.00 84.31 80 HIS A C 1
ATOM 649 O O . HIS A 1 80 ? 22.571 2.262 -36.818 1.00 84.31 80 HIS A O 1
ATOM 655 N N . GLU A 1 81 ? 22.621 3.063 -38.908 1.00 86.81 81 GLU A N 1
ATOM 656 C CA . GLU A 1 81 ? 21.348 3.784 -38.829 1.00 86.81 81 GLU A CA 1
ATOM 657 C C . GLU A 1 81 ? 20.173 2.844 -38.527 1.00 86.81 81 GLU A C 1
ATOM 659 O O . GLU A 1 81 ? 19.365 3.139 -37.648 1.00 86.81 81 GLU A O 1
ATOM 664 N N . LYS A 1 82 ? 20.126 1.660 -39.155 1.00 92.50 82 LYS A N 1
ATOM 665 C CA . LYS A 1 82 ? 19.119 0.629 -38.839 1.00 92.50 82 LYS A CA 1
ATOM 666 C C . LYS A 1 82 ? 19.207 0.144 -37.390 1.00 92.50 82 LYS A C 1
ATOM 668 O O . LYS A 1 82 ? 18.173 -0.066 -36.759 1.00 92.50 82 LYS A O 1
ATOM 673 N N . THR A 1 83 ? 20.418 -0.028 -36.856 1.00 89.56 83 THR A N 1
ATOM 674 C CA . THR A 1 83 ? 20.618 -0.405 -35.447 1.00 89.56 83 THR A CA 1
ATOM 675 C C . THR A 1 83 ? 20.150 0.701 -34.506 1.00 89.56 83 THR A C 1
ATOM 677 O O . THR A 1 83 ? 19.394 0.425 -33.579 1.00 89.56 83 THR A O 1
ATOM 680 N N . VAL A 1 84 ? 20.539 1.951 -34.772 1.00 88.44 84 VAL A N 1
ATOM 681 C CA . VAL A 1 84 ? 20.145 3.111 -33.959 1.00 88.44 84 VAL A CA 1
ATOM 682 C C . VAL A 1 84 ? 18.627 3.280 -33.950 1.00 88.44 84 VAL A C 1
ATOM 684 O O . VAL A 1 84 ? 18.042 3.529 -32.898 1.00 88.44 84 VAL A O 1
ATOM 687 N N . GLU A 1 85 ? 17.965 3.112 -35.095 1.00 92.06 85 GLU A N 1
ATOM 688 C CA . GLU A 1 85 ? 16.507 3.220 -35.171 1.00 92.06 85 GLU A CA 1
ATOM 689 C C . GLU A 1 85 ? 15.810 2.114 -34.365 1.00 92.06 85 GLU A C 1
ATOM 691 O O . GLU A 1 85 ? 14.862 2.379 -33.623 1.00 92.06 85 GLU A O 1
ATOM 696 N N . HIS A 1 86 ? 16.326 0.884 -34.42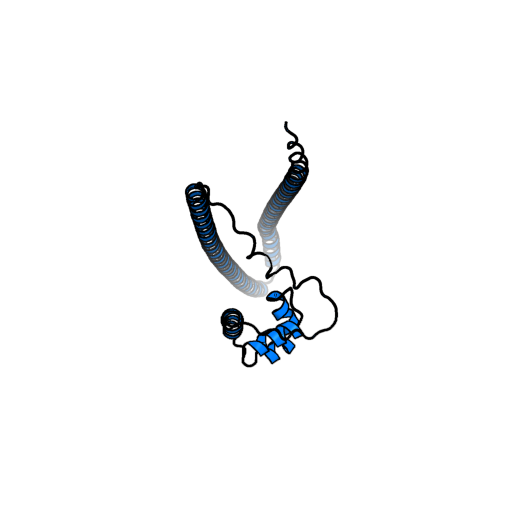3 1.00 93.88 86 HIS A N 1
ATOM 697 C CA . HIS A 1 86 ? 15.811 -0.213 -33.607 1.00 93.88 86 HIS A CA 1
ATOM 698 C C . HIS A 1 86 ? 15.996 0.042 -32.101 1.00 93.88 86 HIS A C 1
ATOM 700 O O . HIS A 1 86 ? 15.075 -0.177 -31.311 1.00 93.88 86 HIS A O 1
ATOM 706 N N . GLU A 1 87 ? 17.159 0.547 -31.687 1.00 91.44 87 GLU A N 1
ATOM 707 C CA . GLU A 1 87 ? 17.421 0.907 -30.290 1.00 91.44 87 GLU A CA 1
ATOM 708 C C . GLU A 1 87 ? 16.510 2.041 -29.807 1.00 91.44 87 GLU A C 1
ATOM 710 O O . GLU A 1 87 ? 15.973 1.969 -28.697 1.00 91.44 87 GLU A O 1
ATOM 715 N N . LYS A 1 88 ? 16.248 3.047 -30.650 1.00 90.12 88 LYS A N 1
ATOM 716 C CA . LYS A 1 88 ? 15.272 4.108 -30.359 1.00 90.12 88 LYS A CA 1
ATOM 717 C C . LYS A 1 88 ? 13.870 3.547 -30.153 1.00 90.12 88 LYS A C 1
ATOM 719 O O . LYS A 1 88 ? 13.183 3.959 -29.215 1.00 90.12 88 LYS A O 1
ATOM 724 N N . GLU A 1 89 ? 13.443 2.594 -30.978 1.00 94.88 89 GLU A N 1
ATOM 725 C CA . GLU A 1 89 ? 12.141 1.943 -30.824 1.00 94.88 89 GLU A CA 1
ATOM 726 C C . GLU A 1 89 ? 12.050 1.168 -29.498 1.00 94.88 89 GLU A C 1
ATOM 728 O O . GLU A 1 89 ? 11.062 1.295 -28.761 1.00 94.88 89 GLU A O 1
ATOM 733 N N . LEU A 1 90 ? 13.100 0.417 -29.148 1.00 95.19 90 LEU A N 1
ATOM 734 C CA . LEU A 1 90 ? 13.192 -0.295 -27.871 1.00 95.19 90 LEU A CA 1
ATOM 735 C C . LEU A 1 90 ? 13.152 0.668 -26.681 1.00 95.19 90 LEU A C 1
ATOM 737 O O . LEU A 1 90 ? 12.411 0.429 -25.723 1.00 95.19 90 LEU A O 1
ATOM 741 N N . LEU A 1 91 ? 13.879 1.784 -26.753 1.00 93.12 91 LEU A N 1
ATOM 742 C CA . LEU A 1 91 ? 13.883 2.804 -25.708 1.00 93.12 91 LEU A CA 1
ATOM 743 C C . LEU A 1 91 ? 12.508 3.470 -25.568 1.00 93.12 91 LEU A C 1
ATOM 745 O O . LEU A 1 91 ? 12.004 3.629 -24.455 1.00 93.12 91 LEU A O 1
ATOM 749 N N . ALA A 1 92 ? 11.848 3.798 -26.680 1.00 93.50 92 ALA A N 1
ATOM 750 C CA . ALA A 1 92 ? 10.497 4.352 -26.674 1.00 93.50 92 ALA A CA 1
ATOM 751 C C . ALA A 1 92 ? 9.475 3.367 -26.079 1.00 93.50 92 ALA A C 1
ATOM 753 O O . ALA A 1 92 ? 8.557 3.766 -25.354 1.00 93.50 92 ALA A O 1
ATOM 754 N N . LYS A 1 93 ? 9.632 2.065 -26.342 1.00 95.31 93 LYS A N 1
ATOM 755 C CA . LYS A 1 93 ? 8.828 1.011 -25.708 1.00 95.31 93 LYS A CA 1
ATOM 756 C C . LYS A 1 93 ? 9.103 0.923 -24.205 1.00 95.31 93 LYS A C 1
ATOM 758 O O . LYS A 1 93 ? 8.153 0.860 -23.426 1.00 95.31 93 LYS A O 1
ATOM 763 N N . ALA A 1 94 ? 10.365 0.984 -23.787 1.00 93.81 94 ALA A N 1
ATOM 764 C CA . ALA A 1 94 ? 10.742 0.988 -22.375 1.00 93.81 94 ALA A CA 1
ATOM 765 C C . ALA A 1 94 ? 10.176 2.212 -21.632 1.00 93.81 94 ALA A C 1
ATOM 767 O O . ALA A 1 94 ? 9.633 2.061 -20.539 1.00 93.81 94 ALA A O 1
ATOM 768 N N . ARG A 1 95 ? 10.224 3.408 -22.237 1.00 92.31 95 ARG A N 1
ATOM 769 C CA . ARG A 1 95 ? 9.621 4.635 -21.683 1.00 92.31 95 ARG A CA 1
ATOM 770 C C . ARG A 1 95 ? 8.108 4.484 -21.488 1.00 92.31 95 ARG A C 1
ATOM 772 O O . ARG A 1 95 ? 7.603 4.805 -20.415 1.00 92.31 95 ARG A O 1
ATOM 779 N N . ARG A 1 96 ? 7.395 3.923 -22.475 1.00 94.69 96 ARG A N 1
ATOM 780 C CA . ARG A 1 96 ? 5.952 3.631 -22.357 1.00 94.69 96 ARG A CA 1
ATOM 781 C C . ARG A 1 96 ? 5.645 2.674 -21.205 1.00 94.69 96 ARG A C 1
ATOM 783 O O . ARG A 1 96 ? 4.753 2.960 -20.414 1.00 94.69 96 ARG A O 1
ATOM 790 N N . LEU A 1 97 ? 6.414 1.593 -21.075 1.00 96.38 97 LEU A N 1
ATOM 791 C CA . LEU A 1 97 ? 6.238 0.628 -19.986 1.00 96.38 97 LEU A CA 1
ATOM 792 C C . LEU A 1 97 ? 6.469 1.256 -18.606 1.00 96.38 97 LEU A C 1
ATOM 794 O O . LEU A 1 97 ? 5.703 0.978 -17.688 1.00 96.38 97 LEU A O 1
ATOM 798 N N . ARG A 1 98 ? 7.473 2.131 -18.450 1.00 91.31 98 ARG A N 1
ATOM 799 C CA . ARG A 1 98 ? 7.697 2.851 -17.182 1.00 91.31 98 ARG A CA 1
ATOM 800 C C . ARG A 1 98 ? 6.523 3.764 -16.835 1.00 91.31 98 ARG A C 1
ATOM 802 O O . ARG A 1 98 ? 6.058 3.739 -15.702 1.00 91.31 98 ARG A O 1
ATOM 809 N N . MET A 1 99 ? 6.009 4.511 -17.812 1.00 92.44 99 MET A N 1
ATOM 810 C CA . MET A 1 99 ? 4.856 5.392 -17.607 1.00 92.44 99 MET A CA 1
ATOM 811 C C . MET A 1 99 ? 3.594 4.605 -17.222 1.00 92.44 99 MET A C 1
ATOM 813 O O . MET A 1 99 ? 2.821 5.031 -16.366 1.00 92.44 99 MET A O 1
ATOM 817 N N . GLU A 1 100 ? 3.388 3.431 -17.823 1.00 94.44 100 GLU A N 1
ATOM 818 C CA . GLU A 1 100 ? 2.281 2.539 -17.474 1.00 94.44 100 GLU A CA 1
ATOM 819 C C . GLU A 1 100 ? 2.438 1.962 -16.060 1.00 94.44 100 GLU A C 1
ATOM 821 O O . GLU A 1 100 ? 1.485 1.985 -15.280 1.00 94.44 100 GLU A O 1
ATOM 826 N N . GLN A 1 101 ? 3.645 1.521 -15.688 1.00 93.19 101 GLN A N 1
ATOM 827 C CA . GLN A 1 101 ? 3.942 1.064 -14.327 1.00 93.19 101 GLN A CA 1
ATOM 828 C C . GLN A 1 101 ? 3.713 2.163 -13.286 1.00 93.19 101 GLN A C 1
ATOM 830 O O . GLN A 1 101 ? 3.090 1.907 -12.257 1.00 93.19 101 GLN A O 1
ATOM 835 N N . GLU A 1 102 ? 4.166 3.387 -13.555 1.00 93.44 102 GLU A N 1
ATOM 836 C CA . GLU A 1 102 ? 3.954 4.535 -12.673 1.00 93.44 102 GLU A CA 1
ATOM 837 C C . GLU A 1 102 ? 2.462 4.836 -12.501 1.00 93.44 102 GLU A C 1
ATOM 839 O O . GLU A 1 102 ? 1.988 5.000 -11.377 1.00 93.44 102 GLU A O 1
ATOM 844 N N . LYS A 1 103 ? 1.685 4.796 -13.590 1.00 95.19 103 LYS A N 1
ATOM 845 C CA . LYS A 1 103 ? 0.230 4.976 -13.539 1.00 95.19 103 LYS A CA 1
ATOM 846 C C . LYS A 1 103 ? -0.456 3.901 -12.692 1.00 95.19 103 LYS A C 1
ATOM 848 O O . LYS A 1 103 ? -1.343 4.222 -11.901 1.00 95.19 103 LYS A O 1
ATOM 853 N N . VAL A 1 104 ? -0.042 2.640 -12.826 1.00 93.62 104 VAL A N 1
ATOM 854 C CA . VAL A 1 104 ? -0.569 1.530 -12.016 1.00 93.62 104 VAL A CA 1
ATOM 855 C C . VAL A 1 104 ? -0.206 1.706 -10.540 1.00 93.62 104 VAL A C 1
ATOM 857 O O . VAL A 1 104 ? -1.061 1.511 -9.674 1.00 93.62 104 VAL A O 1
ATOM 860 N N . MET A 1 105 ? 1.027 2.115 -10.229 1.00 91.75 105 MET A N 1
ATOM 861 C CA . MET A 1 105 ? 1.443 2.387 -8.850 1.00 91.75 105 MET A CA 1
ATOM 862 C C . MET A 1 105 ? 0.672 3.559 -8.241 1.00 91.75 105 MET A C 1
ATOM 864 O O . MET A 1 105 ? 0.173 3.427 -7.125 1.00 91.75 105 MET A O 1
ATOM 868 N N . ALA A 1 106 ? 0.501 4.656 -8.979 1.00 93.12 106 ALA A N 1
ATOM 869 C CA . ALA A 1 106 ? -0.282 5.808 -8.541 1.00 93.12 106 ALA A CA 1
ATOM 870 C C . ALA A 1 106 ? -1.751 5.429 -8.291 1.00 93.12 106 ALA A C 1
ATOM 872 O O . ALA A 1 106 ? -2.329 5.802 -7.271 1.00 93.12 106 ALA A O 1
ATOM 873 N N . GLN A 1 107 ? -2.349 4.615 -9.170 1.00 91.94 107 GLN A N 1
ATOM 874 C CA . GLN A 1 107 ? -3.707 4.108 -8.975 1.00 91.94 107 GLN A CA 1
ATOM 875 C C . GLN A 1 107 ? -3.810 3.216 -7.730 1.00 91.94 107 GLN A C 1
ATOM 877 O O . GLN A 1 107 ? -4.753 3.352 -6.951 1.00 91.94 107 GLN A O 1
ATOM 882 N N . LYS A 1 108 ? -2.831 2.331 -7.505 1.00 90.25 108 LYS A N 1
ATOM 883 C CA . LYS A 1 108 ? -2.779 1.472 -6.315 1.00 90.25 108 LYS A CA 1
ATOM 884 C C . LYS A 1 108 ? -2.614 2.286 -5.028 1.00 90.25 108 LYS A C 1
ATOM 886 O O . LYS A 1 108 ? -3.288 1.994 -4.045 1.00 90.25 108 LYS A O 1
ATOM 891 N N . GLN A 1 109 ? -1.758 3.309 -5.035 1.00 87.81 109 GLN A N 1
ATOM 892 C CA . GLN A 1 109 ? -1.594 4.224 -3.903 1.00 87.81 109 GLN A CA 1
ATOM 893 C C . GLN A 1 109 ? -2.882 4.995 -3.613 1.00 87.81 109 GLN A C 1
ATOM 895 O O . GLN A 1 109 ? -3.282 5.083 -2.457 1.00 87.81 109 GLN A O 1
ATOM 900 N N . HIS A 1 110 ? -3.575 5.488 -4.642 1.00 88.25 110 HIS A N 1
ATOM 901 C CA . HIS A 1 110 ? -4.850 6.182 -4.468 1.00 88.25 110 HIS A CA 1
ATOM 902 C C . HIS A 1 110 ? -5.933 5.268 -3.872 1.00 88.25 110 HIS A C 1
ATOM 904 O O . HIS A 1 110 ? -6.643 5.670 -2.953 1.00 88.25 110 HIS A O 1
ATOM 910 N N . LEU A 1 111 ? -6.051 4.027 -4.362 1.00 89.88 111 LEU A N 1
ATOM 911 C CA . LEU A 1 111 ? -6.981 3.041 -3.801 1.00 89.88 111 LEU A CA 1
ATOM 912 C C . LEU A 1 111 ? -6.655 2.741 -2.335 1.00 89.88 111 LEU A C 1
ATOM 914 O O . LEU A 1 111 ? -7.542 2.815 -1.491 1.00 89.88 111 LEU A O 1
ATOM 918 N N . SER A 1 112 ? -5.380 2.499 -2.024 1.00 91.25 112 SER A N 1
ATOM 919 C CA . SER A 1 112 ? -4.938 2.250 -0.651 1.00 91.25 112 SER A CA 1
ATOM 920 C C . SER A 1 112 ? -5.206 3.445 0.270 1.00 91.25 112 SER A C 1
ATOM 922 O O . SER A 1 112 ? -5.684 3.258 1.385 1.00 91.25 112 SER A O 1
ATOM 924 N N . SER A 1 113 ? -4.959 4.674 -0.193 1.00 89.56 113 SER A N 1
ATOM 925 C CA . SER A 1 113 ? -5.254 5.889 0.575 1.00 89.56 113 SER A CA 1
ATOM 926 C C . SER A 1 113 ? -6.750 6.026 0.858 1.00 89.56 113 SER A C 1
ATOM 928 O O . SER A 1 113 ? -7.132 6.364 1.974 1.00 89.56 113 SER A O 1
ATOM 930 N N . SER A 1 114 ? -7.600 5.722 -0.127 1.00 91.31 114 SER A N 1
ATOM 931 C CA . SER A 1 114 ? -9.056 5.757 0.034 1.00 91.31 114 SER A CA 1
ATOM 932 C C . SER A 1 114 ? -9.558 4.699 1.026 1.00 91.31 114 SER A C 1
ATOM 934 O O . SER A 1 114 ? -10.434 4.988 1.841 1.00 91.31 114 SER A O 1
ATOM 936 N N . GLU A 1 115 ? -8.983 3.493 1.018 1.00 91.19 115 GLU A N 1
ATOM 937 C CA . GLU A 1 115 ? -9.297 2.444 2.000 1.00 91.19 115 GLU A CA 1
ATOM 938 C C . GLU A 1 115 ? -8.884 2.850 3.423 1.00 91.19 115 GLU A C 1
ATOM 940 O O . GLU A 1 115 ? -9.642 2.652 4.380 1.00 91.19 115 GLU A O 1
ATOM 945 N N . ILE A 1 116 ? -7.702 3.454 3.576 1.00 90.31 116 ILE A N 1
ATOM 946 C CA . ILE A 1 116 ? -7.221 3.981 4.862 1.00 90.31 116 ILE A CA 1
ATOM 947 C C . ILE A 1 116 ? -8.148 5.093 5.371 1.00 90.31 116 ILE A C 1
ATOM 949 O O . ILE A 1 116 ? -8.519 5.103 6.543 1.00 90.31 116 ILE A O 1
ATOM 953 N N . GLU A 1 117 ? -8.580 6.002 4.502 1.00 93.00 117 GLU A N 1
ATOM 954 C CA . GLU A 1 117 ? -9.503 7.074 4.877 1.00 93.00 117 GLU A CA 1
ATOM 955 C C . GLU A 1 117 ? -10.869 6.523 5.315 1.00 93.00 117 GLU A C 1
ATOM 957 O O . GLU A 1 117 ? -11.373 6.884 6.380 1.00 93.00 117 GLU A O 1
ATOM 962 N N . GLN A 1 118 ? -11.427 5.559 4.573 1.00 93.31 118 GLN A N 1
ATOM 963 C CA . GLN A 1 118 ? -12.703 4.932 4.928 1.00 93.31 118 GLN A CA 1
ATOM 964 C C . GLN A 1 118 ? -12.624 4.159 6.255 1.00 93.31 118 GLN A C 1
ATOM 966 O O . GLN A 1 118 ? -13.563 4.172 7.056 1.00 93.31 118 GLN A O 1
ATOM 971 N N . THR A 1 119 ? -11.521 3.449 6.495 1.00 90.75 119 THR A N 1
ATOM 972 C CA . THR A 1 119 ? -11.310 2.715 7.753 1.00 90.75 119 THR A CA 1
ATOM 973 C C . THR A 1 119 ? -11.115 3.660 8.934 1.00 90.75 119 THR A C 1
ATOM 975 O O . THR A 1 119 ? -11.706 3.427 9.991 1.00 90.75 119 THR A O 1
ATOM 978 N N . SER A 1 120 ? -10.380 4.756 8.742 1.00 94.50 120 SER A N 1
ATOM 979 C CA . SER A 1 120 ? -10.231 5.830 9.726 1.00 94.50 120 SER A CA 1
ATOM 980 C C . SER A 1 120 ? -11.584 6.442 10.106 1.00 94.50 120 SER A C 1
ATOM 982 O O . SER A 1 120 ? -11.913 6.556 11.289 1.00 94.50 120 SER A O 1
ATOM 984 N N . GLU A 1 121 ? -12.435 6.736 9.119 1.00 95.62 121 GLU A N 1
ATOM 985 C CA . GLU A 1 121 ? -13.768 7.286 9.371 1.00 95.62 121 GLU A CA 1
ATOM 986 C C . GLU A 1 121 ? -14.666 6.308 10.146 1.00 95.62 121 GLU A C 1
ATOM 988 O O . GLU A 1 121 ? -15.356 6.708 11.088 1.00 95.62 121 GLU A O 1
ATOM 993 N N . ARG A 1 122 ? -14.614 5.007 9.826 1.00 93.75 122 ARG A N 1
ATOM 994 C CA . ARG A 1 122 ? -15.332 3.976 10.596 1.00 93.75 122 ARG A CA 1
ATOM 995 C C . ARG A 1 122 ? -14.841 3.875 12.038 1.00 93.75 122 ARG A C 1
ATOM 997 O O . ARG A 1 122 ? -15.670 3.734 12.934 1.00 93.75 122 ARG A O 1
ATOM 1004 N N . MET A 1 123 ? -13.531 3.952 12.278 1.00 92.50 123 MET A N 1
ATOM 1005 C CA . MET A 1 123 ? -12.996 3.945 13.645 1.00 92.50 123 MET A CA 1
ATOM 1006 C C . MET A 1 123 ? -13.497 5.147 14.443 1.00 92.50 123 MET A C 1
ATOM 1008 O O . MET A 1 123 ? -13.994 4.972 15.553 1.00 92.50 123 MET A O 1
ATOM 1012 N N . LYS A 1 124 ? -13.484 6.342 13.846 1.00 96.06 124 LYS A N 1
ATOM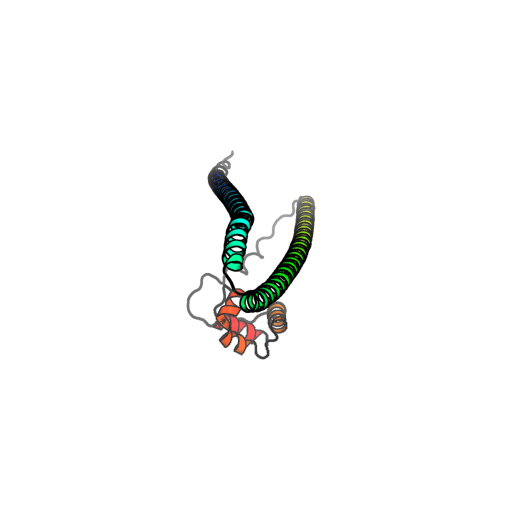 1013 C CA . LYS A 1 124 ? -14.015 7.552 14.484 1.00 96.06 124 LYS A CA 1
ATOM 1014 C C . LYS A 1 124 ? -15.496 7.416 14.858 1.00 96.06 124 LYS A C 1
ATOM 1016 O O . LYS A 1 124 ? -15.901 7.810 15.948 1.00 96.06 124 LYS A O 1
ATOM 1021 N N . GLN A 1 125 ? -16.310 6.816 13.987 1.00 95.25 125 GLN A N 1
ATOM 1022 C CA . GLN A 1 125 ? -17.724 6.558 14.286 1.00 95.25 125 GLN A CA 1
ATOM 1023 C C . GLN A 1 125 ? -17.911 5.594 15.467 1.00 95.25 125 GLN A C 1
ATOM 1025 O O . GLN A 1 125 ? -18.836 5.776 16.263 1.00 95.25 125 GLN A O 1
ATOM 1030 N N . LEU A 1 126 ? -17.050 4.579 15.592 1.00 94.75 126 LEU A N 1
ATOM 1031 C CA . LEU A 1 126 ? -17.078 3.642 16.717 1.00 94.75 126 LEU A CA 1
ATOM 1032 C C . LEU A 1 126 ? -16.673 4.319 18.030 1.00 94.75 126 LEU A C 1
ATOM 1034 O O . LEU A 1 126 ? -17.368 4.133 19.028 1.00 94.75 126 LEU A O 1
ATOM 1038 N N . GLU A 1 127 ? -15.629 5.149 18.023 1.00 95.19 127 GLU A N 1
ATOM 1039 C CA . GLU A 1 127 ? -15.226 5.941 19.195 1.00 95.19 127 GLU A CA 1
ATOM 1040 C C . GLU A 1 127 ? -16.342 6.895 19.648 1.00 95.19 127 GLU A C 1
ATOM 1042 O O . GLU A 1 127 ? -16.669 6.972 20.836 1.00 95.19 127 GLU A O 1
ATOM 1047 N N . ASP A 1 128 ? -16.993 7.586 18.708 1.00 96.06 128 ASP A N 1
ATOM 1048 C CA . ASP A 1 128 ? -18.119 8.473 19.014 1.00 96.06 128 ASP A CA 1
ATOM 1049 C C . ASP A 1 128 ? -19.320 7.703 19.593 1.00 96.06 128 ASP A C 1
ATOM 1051 O O . ASP A 1 128 ? -20.020 8.200 20.485 1.00 96.06 128 ASP A O 1
ATOM 1055 N N . ALA A 1 129 ? -19.576 6.484 19.107 1.00 94.31 129 ALA A N 1
ATOM 1056 C CA . ALA A 1 129 ? -20.622 5.613 19.638 1.00 94.31 129 ALA A CA 1
ATOM 1057 C C . ALA A 1 129 ? -20.289 5.116 21.054 1.00 94.31 129 ALA A C 1
ATOM 1059 O O . ALA A 1 129 ? -21.154 5.146 21.934 1.00 94.31 129 ALA A O 1
ATOM 1060 N N . GLU A 1 130 ? -19.039 4.721 21.298 1.00 94.69 130 GLU A N 1
ATOM 1061 C CA . GLU A 1 130 ? -18.555 4.309 22.617 1.00 94.69 130 GLU A CA 1
ATOM 1062 C C . GLU A 1 130 ? -18.658 5.455 23.630 1.00 94.69 130 GLU A C 1
ATOM 1064 O O . GLU A 1 130 ? -19.182 5.277 24.734 1.00 94.69 130 GLU A O 1
ATOM 1069 N N . LYS A 1 131 ? -18.262 6.668 23.233 1.00 95.50 131 LYS A N 1
ATOM 1070 C CA . LYS A 1 131 ? -18.376 7.866 24.071 1.00 95.50 131 LYS A CA 1
ATOM 1071 C C . LYS A 1 131 ? -19.825 8.159 24.462 1.00 95.50 131 LYS A C 1
ATOM 1073 O O . LYS A 1 131 ? -20.101 8.454 25.626 1.00 95.50 131 LYS A O 1
ATOM 1078 N N . LYS A 1 132 ? -20.767 8.034 23.520 1.00 95.56 132 LYS A N 1
ATOM 1079 C CA . LYS A 1 132 ? -22.207 8.181 23.800 1.00 95.56 132 LYS A CA 1
ATOM 1080 C C . LYS A 1 132 ? -22.715 7.104 24.758 1.00 95.56 132 LYS A C 1
ATOM 1082 O O . LYS A 1 132 ? -23.504 7.410 25.649 1.00 95.56 132 LYS A O 1
ATOM 1087 N N . LEU A 1 133 ? -22.259 5.860 24.609 1.00 94.94 133 LEU A N 1
ATOM 1088 C CA . LEU A 1 133 ? -22.629 4.771 25.513 1.00 94.94 133 LEU A CA 1
ATOM 1089 C C . LEU A 1 133 ? -22.125 5.030 26.941 1.00 94.94 133 LEU A C 1
ATOM 1091 O O . LEU A 1 133 ? -22.894 4.909 27.894 1.00 94.94 133 LEU A O 1
ATOM 1095 N N . MET A 1 134 ? -20.869 5.453 27.086 1.00 93.06 134 MET A N 1
ATOM 1096 C CA . MET A 1 134 ? -20.288 5.867 28.368 1.00 93.06 134 MET A CA 1
ATOM 1097 C C . MET A 1 134 ? -21.083 7.004 29.022 1.00 93.06 134 MET A C 1
ATOM 1099 O O . MET A 1 134 ? -21.348 6.959 30.224 1.00 93.06 134 MET A O 1
ATOM 1103 N N . GLU A 1 135 ? -21.525 7.997 28.247 1.00 93.69 135 GLU A N 1
ATOM 1104 C CA . GLU A 1 135 ? -22.360 9.091 28.754 1.00 93.69 135 GLU A CA 1
ATOM 1105 C C . GLU A 1 135 ? -23.727 8.596 29.261 1.00 93.69 135 GLU A C 1
ATOM 1107 O O . GLU A 1 135 ? -24.184 9.018 30.327 1.00 93.69 135 GLU A O 1
ATOM 1112 N N . LEU A 1 136 ? -24.371 7.672 28.540 1.00 93.44 136 LEU A N 1
ATOM 1113 C CA . LEU A 1 136 ? -25.634 7.063 28.972 1.00 93.44 136 LEU A CA 1
ATOM 1114 C C . LEU A 1 136 ? -25.465 6.266 30.270 1.00 93.44 136 LEU A C 1
ATOM 1116 O O . LEU A 1 136 ? -26.270 6.421 31.191 1.00 93.44 136 LEU A O 1
ATOM 1120 N N . ILE A 1 137 ? -24.393 5.475 30.378 1.00 91.56 137 ILE A N 1
ATOM 1121 C CA . ILE A 1 137 ? -24.061 4.733 31.601 1.00 91.56 137 ILE A CA 1
ATOM 1122 C C . ILE A 1 137 ? -23.841 5.709 32.76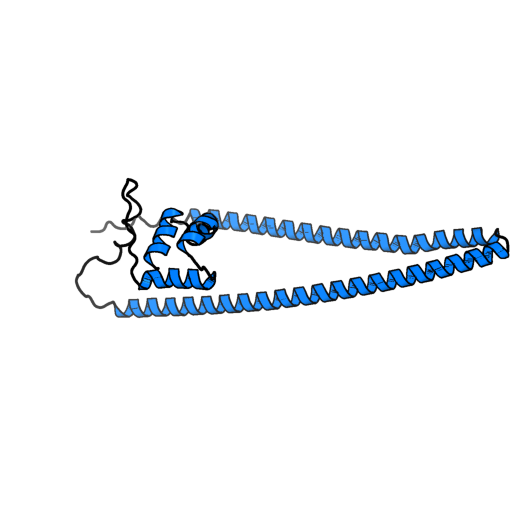3 1.00 91.56 137 ILE A C 1
ATOM 1124 O O . ILE A 1 137 ? -24.417 5.525 33.837 1.00 91.56 137 ILE A O 1
ATOM 1128 N N . ALA A 1 138 ? -23.075 6.784 32.552 1.00 91.12 138 ALA A N 1
ATOM 1129 C CA . ALA A 1 138 ? -22.832 7.798 33.575 1.00 91.12 138 ALA A CA 1
ATOM 1130 C C . ALA A 1 138 ? -24.139 8.453 34.058 1.00 91.12 138 ALA A C 1
ATOM 1132 O O . ALA A 1 138 ? -24.358 8.578 35.266 1.00 91.12 138 ALA A O 1
ATOM 1133 N N . ARG A 1 139 ? -25.049 8.804 33.138 1.00 88.06 139 ARG A N 1
ATOM 1134 C CA . ARG A 1 139 ? -26.378 9.345 33.480 1.00 88.06 139 ARG A CA 1
ATOM 1135 C C . ARG A 1 139 ? -27.212 8.357 34.292 1.00 88.06 139 ARG A C 1
ATOM 1137 O O . ARG A 1 139 ? -27.830 8.756 35.280 1.00 88.06 139 ARG A O 1
ATOM 1144 N N . GLN A 1 140 ? -27.210 7.079 33.921 1.00 84.56 140 GLN A N 1
ATOM 1145 C CA . GLN A 1 140 ? -27.970 6.050 34.629 1.00 84.56 140 GLN A CA 1
ATOM 1146 C C . GLN A 1 140 ? -27.433 5.817 36.049 1.00 84.56 140 GLN A C 1
ATOM 1148 O O . GLN A 1 140 ? -28.214 5.762 36.999 1.00 84.56 140 GLN A O 1
ATOM 1153 N N . VAL A 1 141 ? -26.110 5.781 36.227 1.00 84.94 141 VAL A N 1
ATOM 1154 C CA . VAL A 1 141 ? -25.474 5.663 37.551 1.00 84.94 141 VAL A CA 1
ATOM 1155 C C . VAL A 1 141 ? -25.837 6.847 38.456 1.00 84.94 141 VAL A C 1
ATOM 1157 O O . VAL A 1 141 ? -26.171 6.648 39.626 1.00 84.94 141 VAL A O 1
ATOM 1160 N N . ILE A 1 142 ? -25.837 8.076 37.927 1.00 79.56 142 ILE A N 1
ATOM 1161 C CA . ILE A 1 142 ? -26.227 9.280 38.683 1.00 79.56 142 ILE A CA 1
ATOM 1162 C C . ILE A 1 142 ? -27.722 9.247 39.050 1.00 79.56 142 ILE A C 1
ATOM 1164 O O . ILE A 1 142 ? -28.088 9.553 40.188 1.00 79.56 142 ILE A O 1
ATOM 1168 N N . SER A 1 143 ? -28.591 8.819 38.128 1.00 74.69 143 SER A N 1
ATOM 1169 C CA . SER A 1 143 ? -30.031 8.680 38.387 1.00 74.69 143 SER A CA 1
ATOM 1170 C C . SER A 1 143 ? -30.339 7.629 39.458 1.00 74.69 143 SER A C 1
ATOM 1172 O O . SER A 1 143 ? -31.207 7.851 40.298 1.00 74.69 143 SER A O 1
ATOM 1174 N N . HIS A 1 144 ? -29.635 6.494 39.472 1.00 65.38 144 HIS A N 1
ATOM 1175 C CA . HIS A 1 144 ? -29.833 5.482 40.515 1.00 65.38 144 HIS A CA 1
ATOM 1176 C C . HIS A 1 144 ? -29.314 5.946 41.879 1.00 65.38 144 HIS A C 1
ATOM 1178 O O . HIS A 1 144 ? -29.932 5.649 42.898 1.00 65.38 144 HIS A O 1
ATOM 1184 N N . ARG A 1 145 ? -28.232 6.732 41.912 1.00 62.78 145 ARG A N 1
ATOM 1185 C CA . ARG A 1 145 ? -27.667 7.263 43.160 1.00 62.78 145 ARG A CA 1
ATOM 1186 C C . ARG A 1 145 ? -28.578 8.283 43.853 1.00 62.78 145 ARG A C 1
ATOM 1188 O O . ARG A 1 145 ? -28.595 8.334 45.077 1.00 62.78 145 ARG A O 1
ATOM 1195 N N . THR A 1 146 ? -29.356 9.054 43.094 1.00 55.03 146 THR A N 1
ATOM 1196 C CA . THR A 1 146 ? -30.287 10.064 43.640 1.00 55.03 146 THR A CA 1
ATOM 1197 C C . THR A 1 146 ? -31.618 9.482 44.131 1.00 55.03 146 THR A C 1
ATOM 1199 O O . THR A 1 146 ? -32.299 10.130 44.917 1.00 55.03 146 THR A O 1
ATOM 1202 N N . GLN A 1 147 ? -31.977 8.249 43.748 1.00 51.81 147 GLN A N 1
ATOM 1203 C CA . GLN A 1 147 ? -33.178 7.562 44.257 1.00 51.81 147 GLN A CA 1
ATOM 1204 C C . GLN A 1 147 ? -32.916 6.700 45.505 1.00 51.81 147 GLN A C 1
ATOM 1206 O O . GLN A 1 147 ? -33.858 6.343 46.208 1.00 51.81 147 GLN A O 1
ATOM 1211 N N . THR A 1 148 ? -31.656 6.384 45.826 1.00 47.56 148 THR A N 1
ATOM 1212 C CA . THR A 1 148 ? -31.297 5.570 47.005 1.00 47.56 148 THR A CA 1
ATOM 1213 C C . THR A 1 148 ? -31.055 6.370 48.290 1.00 47.56 148 THR A C 1
ATOM 1215 O O . THR A 1 148 ? -30.720 5.781 49.315 1.00 47.56 148 THR A O 1
ATOM 1218 N N . GLU A 1 149 ? -31.269 7.688 48.298 1.00 42.69 149 GLU A N 1
ATOM 1219 C CA . GLU A 1 149 ? -31.281 8.490 49.533 1.00 42.69 149 GLU A CA 1
ATOM 1220 C C . GLU A 1 149 ? -32.667 8.453 50.205 1.00 42.69 149 GLU A C 1
ATOM 1222 O O . GLU A 1 149 ? -33.340 9.457 50.401 1.00 42.69 149 GLU A O 1
ATOM 1227 N N . SER A 1 150 ? -33.107 7.248 50.572 1.00 41.38 150 SER A N 1
ATOM 1228 C CA . SER A 1 150 ? -34.072 7.019 51.655 1.00 41.38 150 SER A CA 1
ATOM 1229 C C . SER A 1 150 ? -33.392 6.102 52.675 1.00 41.38 150 SER A C 1
ATOM 1231 O O . SER A 1 150 ? -32.772 5.119 52.264 1.00 41.38 150 SER A O 1
ATOM 1233 N N . PRO A 1 151 ? -33.457 6.371 53.992 1.00 47.03 151 PRO A N 1
ATOM 1234 C CA . PRO A 1 151 ? -32.672 5.632 54.972 1.00 47.03 151 PRO A CA 1
ATOM 1235 C C . PRO A 1 151 ? -33.285 4.248 55.221 1.00 47.03 151 PRO A C 1
ATOM 1237 O O . PRO A 1 151 ? -34.098 4.067 56.127 1.00 47.03 151 PRO A O 1
ATOM 1240 N N . ILE A 1 152 ? -32.881 3.251 54.431 1.00 38.28 152 ILE A N 1
ATOM 1241 C CA . ILE A 1 152 ? -33.199 1.845 54.693 1.00 38.28 152 ILE A CA 1
ATOM 1242 C C . ILE A 1 152 ? -32.023 1.192 55.418 1.00 38.28 152 ILE A C 1
ATOM 1244 O O . ILE A 1 152 ? -30.925 1.002 54.898 1.00 38.28 152 ILE A O 1
ATOM 1248 N N . LYS A 1 153 ? -32.309 0.871 56.678 1.00 46.41 153 LYS A N 1
ATOM 1249 C CA . LYS A 1 153 ? -31.567 -0.008 57.577 1.00 46.41 153 LYS A CA 1
ATOM 1250 C C . LYS A 1 153 ? -31.264 -1.368 56.922 1.00 46.41 153 LYS A C 1
ATOM 1252 O O . LYS A 1 153 ? -32.183 -2.027 56.465 1.00 46.41 153 LYS A O 1
ATOM 1257 N N . VAL A 1 154 ? -29.995 -1.781 57.031 1.00 46.84 154 VAL A N 1
ATOM 1258 C CA . VAL A 1 154 ? -29.487 -3.148 57.298 1.00 46.84 154 VAL A CA 1
ATOM 1259 C C . VAL A 1 154 ? -29.965 -4.293 56.381 1.00 46.84 154 VAL A C 1
ATOM 1261 O O . VAL A 1 154 ? -31.114 -4.697 56.459 1.00 46.84 154 VAL A O 1
ATOM 1264 N N . ILE A 1 155 ? -29.023 -4.871 55.615 1.00 39.00 155 ILE A N 1
ATOM 1265 C CA . ILE A 1 155 ? -28.682 -6.309 55.405 1.00 39.00 155 ILE A CA 1
ATOM 1266 C C . ILE A 1 155 ? -27.546 -6.289 54.355 1.00 39.00 155 ILE A C 1
ATOM 1268 O O . ILE A 1 155 ? -27.759 -5.980 53.192 1.00 39.00 155 ILE A O 1
ATOM 1272 N N . SER A 1 156 ? -26.283 -6.242 54.781 1.00 40.31 156 SER A N 1
ATOM 1273 C CA . SER A 1 156 ? -25.391 -7.399 54.973 1.00 40.31 156 SER A CA 1
ATOM 1274 C C . SER A 1 156 ? -25.086 -8.188 53.691 1.00 40.31 156 SER A C 1
ATOM 1276 O O . SER A 1 156 ? -25.864 -9.036 53.270 1.00 40.31 156 SER A O 1
ATOM 1278 N N . ALA A 1 157 ? -23.900 -7.893 53.143 1.00 44.69 157 ALA A N 1
ATOM 1279 C CA . ALA A 1 157 ? -22.926 -8.796 52.527 1.00 44.69 157 ALA A CA 1
ATOM 1280 C C . ALA A 1 157 ? -23.449 -10.153 52.029 1.00 44.69 157 ALA A C 1
ATOM 1282 O O . ALA A 1 157 ? -23.647 -11.039 52.848 1.00 44.69 157 ALA A O 1
ATOM 1283 N N . ASN A 1 158 ? -23.582 -10.319 50.705 1.00 43.19 158 ASN A N 1
ATOM 1284 C CA . ASN A 1 158 ? -23.443 -11.592 49.976 1.00 43.19 158 ASN A CA 1
ATOM 1285 C C . ASN A 1 158 ? -23.565 -11.341 48.459 1.00 43.19 158 ASN A C 1
ATOM 1287 O O . ASN A 1 158 ? -24.627 -11.538 47.879 1.00 43.19 158 AS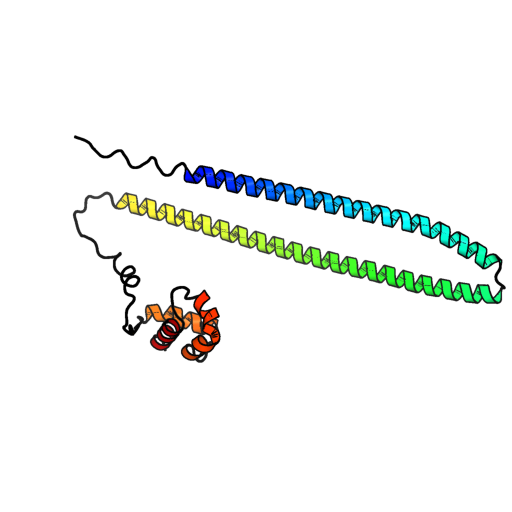N A O 1
ATOM 1291 N N . ALA A 1 159 ? -22.490 -10.886 47.808 1.00 41.19 159 ALA A N 1
ATOM 1292 C CA . ALA A 1 159 ? -22.393 -10.917 46.337 1.00 41.19 159 ALA A CA 1
ATOM 1293 C C . ALA A 1 159 ? -20.947 -10.915 45.801 1.00 41.19 159 ALA A C 1
ATOM 1295 O O . ALA A 1 159 ? -20.729 -11.329 44.669 1.00 41.19 159 ALA A O 1
ATOM 1296 N N . ASP A 1 160 ? -19.949 -10.538 46.610 1.00 37.03 160 ASP A N 1
ATOM 1297 C CA . ASP A 1 160 ? -18.545 -10.435 46.165 1.00 37.03 160 ASP A CA 1
ATOM 1298 C C . ASP A 1 160 ? -17.651 -11.644 46.503 1.00 37.03 160 ASP A C 1
ATOM 1300 O O . ASP A 1 160 ? -16.451 -11.653 46.219 1.00 37.03 160 ASP A O 1
ATOM 1304 N N . THR A 1 161 ? -18.205 -12.706 47.092 1.00 43.00 161 THR A N 1
ATOM 1305 C CA . THR A 1 161 ? -17.409 -13.841 47.594 1.00 43.00 161 THR A CA 1
ATOM 1306 C C . THR A 1 161 ? -17.287 -15.031 46.637 1.00 43.00 161 THR A C 1
ATOM 1308 O O . THR A 1 161 ? -16.567 -15.975 46.960 1.00 43.00 161 THR A O 1
ATOM 1311 N N . SER A 1 162 ? -17.912 -15.008 45.453 1.00 44.84 162 SER A N 1
ATOM 1312 C CA . SER A 1 162 ? -17.937 -16.186 44.560 1.00 44.84 162 SER A CA 1
ATOM 1313 C C . SER A 1 162 ? -16.819 -16.261 43.514 1.00 44.84 162 SER A C 1
ATOM 1315 O O . SER A 1 162 ? -16.718 -17.274 42.831 1.00 44.84 162 SER A O 1
ATOM 1317 N N . LEU A 1 163 ? -15.933 -15.263 43.401 1.00 43.97 163 LEU A N 1
ATOM 1318 C CA . LEU A 1 163 ? -14.826 -15.306 42.424 1.00 43.97 163 LEU A CA 1
ATOM 1319 C C . LEU A 1 163 ? -13.413 -15.190 43.012 1.00 43.97 163 LEU A C 1
ATOM 1321 O O . LEU A 1 163 ? -12.442 -15.450 42.306 1.00 43.97 163 LEU A O 1
ATOM 1325 N N . LYS A 1 164 ? -13.268 -14.871 44.303 1.00 39.97 164 LYS A N 1
ATOM 1326 C CA . LYS A 1 164 ? -11.950 -14.744 44.958 1.00 39.97 164 LYS A CA 1
ATOM 1327 C C . LYS A 1 164 ? -11.453 -16.010 45.664 1.00 39.97 164 LYS A C 1
ATOM 1329 O O . LYS A 1 164 ? -10.302 -16.049 46.072 1.00 39.97 164 LYS A O 1
ATOM 1334 N N . LYS A 1 165 ? -12.266 -17.066 45.777 1.00 38.56 165 LYS A N 1
ATOM 1335 C CA . LYS A 1 165 ? -11.909 -18.289 46.528 1.00 38.56 165 LYS A CA 1
ATOM 1336 C C . LYS A 1 165 ? -11.268 -19.415 45.699 1.00 38.56 165 LYS A C 1
ATOM 1338 O O . LYS A 1 165 ? -11.144 -20.526 46.198 1.00 38.56 165 LYS A O 1
ATOM 1343 N N . LEU A 1 166 ? -10.863 -19.142 44.455 1.00 43.16 166 LEU A N 1
ATOM 1344 C CA . LEU A 1 166 ? -10.256 -20.132 43.548 1.00 43.16 166 LEU A CA 1
ATOM 1345 C C . LEU A 1 166 ? -8.760 -19.900 43.268 1.00 43.16 166 LEU A C 1
ATOM 1347 O O . LEU A 1 166 ? -8.151 -20.723 42.593 1.00 43.16 166 LEU A O 1
ATOM 1351 N N . ALA A 1 167 ? -8.160 -18.815 43.773 1.00 43.00 167 ALA A N 1
ATOM 1352 C CA . ALA A 1 167 ? -6.754 -18.492 43.502 1.00 43.00 167 ALA A CA 1
ATOM 1353 C C . ALA A 1 167 ? -5.762 -19.013 44.565 1.00 43.00 167 ALA A C 1
ATOM 1355 O O . ALA A 1 167 ? -4.592 -19.189 44.245 1.00 43.00 167 ALA A O 1
ATOM 1356 N N . ASP A 1 168 ? -6.223 -19.347 45.778 1.00 35.00 168 ASP A N 1
ATOM 1357 C CA . ASP A 1 168 ? -5.339 -19.653 46.920 1.00 35.00 168 ASP A CA 1
ATOM 1358 C C . ASP A 1 168 ? -5.385 -21.122 47.380 1.00 35.00 168 ASP A C 1
ATOM 1360 O O . ASP A 1 168 ? -5.329 -21.425 48.571 1.00 35.00 168 ASP A O 1
ATOM 1364 N N . SER A 1 169 ? -5.480 -22.078 46.454 1.00 33.56 169 SER A N 1
ATOM 1365 C CA . SER A 1 169 ? -5.225 -23.483 46.801 1.00 33.56 169 SER A CA 1
ATOM 1366 C C . SER A 1 169 ? -4.544 -24.233 45.664 1.00 33.56 169 SER A C 1
ATOM 1368 O O . SER A 1 169 ? -5.123 -25.059 44.960 1.00 33.56 169 SER A O 1
ATOM 1370 N N . ALA A 1 170 ? -3.253 -23.949 45.501 1.00 46.94 170 ALA A N 1
ATOM 1371 C CA . ALA A 1 170 ? -2.331 -24.964 45.031 1.00 46.94 170 ALA A CA 1
ATOM 1372 C C . ALA A 1 170 ? -2.253 -26.035 46.124 1.00 46.94 170 ALA A C 1
ATOM 1374 O O . ALA A 1 170 ? -1.675 -25.772 47.172 1.00 46.94 170 ALA A O 1
ATOM 1375 N N . HIS A 1 171 ? -2.904 -27.178 45.908 1.00 37.75 171 HIS A N 1
ATOM 1376 C CA . HIS A 1 171 ? -2.411 -28.536 46.177 1.00 37.75 171 HIS A CA 1
ATOM 1377 C C . HIS A 1 171 ? -3.537 -29.533 45.863 1.00 37.75 171 HIS A C 1
ATOM 1379 O O . HIS A 1 171 ? -4.561 -29.560 46.533 1.00 37.75 171 HIS A O 1
ATOM 1385 N N . SER A 1 172 ? -3.311 -30.361 44.837 1.00 43.44 172 SER A N 1
ATOM 1386 C CA . SER A 1 172 ? -3.903 -31.694 44.673 1.00 43.44 172 SER A CA 1
ATOM 1387 C C . SER A 1 172 ? -5.399 -31.820 44.999 1.00 43.44 172 SER A C 1
ATOM 1389 O O . SER A 1 172 ? -5.761 -32.296 46.069 1.00 43.44 172 SER A O 1
ATOM 1391 N N . ASN A 1 173 ? -6.270 -31.506 44.042 1.00 37.38 173 ASN A N 1
ATOM 1392 C CA . ASN A 1 173 ? -7.451 -32.327 43.770 1.00 37.38 173 ASN A CA 1
ATOM 1393 C C . ASN A 1 173 ? -8.039 -31.927 42.419 1.00 37.38 173 ASN A C 1
ATOM 1395 O O . ASN A 1 173 ? -8.185 -30.747 42.110 1.00 37.38 173 ASN A O 1
ATOM 1399 N N . VAL A 1 174 ? -8.350 -32.928 41.602 1.00 45.47 174 VAL A N 1
ATOM 1400 C CA . VAL A 1 174 ? -9.040 -32.789 40.320 1.00 45.47 174 VAL A CA 1
ATOM 1401 C C . VAL A 1 174 ? -10.424 -32.198 40.591 1.00 45.47 174 VAL A C 1
ATOM 1403 O O . VAL A 1 174 ? -11.386 -32.920 40.849 1.00 45.47 174 VAL A O 1
ATOM 1406 N N . VAL A 1 175 ? -10.523 -30.867 40.586 1.00 48.38 175 VAL A N 1
ATOM 1407 C CA . VAL A 1 175 ? -11.801 -30.163 40.661 1.00 48.38 175 VAL A CA 1
ATOM 1408 C C . VAL A 1 175 ? -12.550 -30.507 39.380 1.00 48.38 175 VAL A C 1
ATOM 1410 O O . VAL A 1 175 ? -12.175 -30.075 38.291 1.00 48.38 175 VAL A O 1
ATOM 1413 N N . ARG A 1 176 ? -13.593 -31.333 39.495 1.00 52.56 176 ARG A N 1
ATOM 1414 C CA . ARG A 1 176 ? -14.556 -31.539 38.411 1.00 52.56 176 ARG A CA 1
ATOM 1415 C C . ARG A 1 176 ? -15.278 -30.214 38.196 1.00 52.56 176 ARG A C 1
ATOM 1417 O O . ARG A 1 176 ? -16.202 -29.885 38.935 1.00 52.56 176 ARG A O 1
ATOM 1424 N N . ILE A 1 177 ? -14.816 -29.441 37.219 1.00 60.22 177 ILE A N 1
ATOM 1425 C CA . ILE A 1 177 ? -15.461 -28.201 36.787 1.00 60.22 177 ILE A CA 1
ATOM 1426 C C . ILE A 1 177 ? -16.750 -28.598 36.057 1.00 60.22 177 ILE A C 1
ATOM 1428 O O . ILE A 1 177 ? -16.745 -28.847 34.852 1.00 60.22 177 ILE A O 1
ATOM 1432 N N . HIS A 1 178 ? -17.846 -28.717 36.804 1.00 61.06 178 HIS A N 1
ATOM 1433 C CA . HIS A 1 178 ? -19.186 -28.781 36.232 1.00 61.06 178 HIS A CA 1
ATOM 1434 C C . HIS A 1 178 ? -19.669 -27.352 36.006 1.00 61.06 178 HIS A C 1
ATOM 1436 O O . HIS A 1 178 ? -19.954 -26.629 36.959 1.00 61.06 178 HIS A O 1
ATOM 1442 N N . LEU A 1 179 ? -19.693 -26.945 34.739 1.00 70.06 179 LEU A N 1
ATOM 1443 C CA . LEU A 1 179 ? -20.254 -25.667 34.323 1.00 70.06 179 LEU A CA 1
ATOM 1444 C C . LEU A 1 179 ? -21.785 -25.746 34.299 1.00 70.06 179 LEU A C 1
ATOM 1446 O O . LEU A 1 179 ? -22.348 -26.801 34.009 1.00 70.06 179 LEU A O 1
ATOM 1450 N N . SER A 1 180 ? -22.459 -24.631 34.591 1.00 73.56 180 SER A N 1
ATOM 1451 C CA . SER A 1 180 ? -23.897 -24.503 34.325 1.00 73.56 180 SER A CA 1
ATOM 1452 C C . SER A 1 180 ? -24.163 -24.372 32.821 1.00 73.56 180 SER A C 1
ATOM 1454 O O . SER A 1 180 ? -23.297 -23.913 32.075 1.00 73.56 180 SER A O 1
ATOM 1456 N N . ASP A 1 181 ? -25.381 -24.686 32.366 1.00 71.81 181 ASP A N 1
ATOM 1457 C CA . ASP A 1 181 ? -25.754 -24.570 30.944 1.00 71.81 181 ASP A CA 1
ATOM 1458 C C . ASP A 1 181 ? -25.479 -23.173 30.367 1.00 71.81 181 ASP A C 1
ATOM 1460 O O . ASP A 1 181 ? -24.959 -23.043 29.261 1.00 71.81 181 ASP A O 1
ATOM 1464 N N . THR A 1 182 ? -25.718 -22.131 31.166 1.00 74.00 182 THR A N 1
ATOM 1465 C CA . THR A 1 182 ? -25.431 -20.732 30.818 1.00 74.00 182 THR A CA 1
ATOM 1466 C C . THR A 1 182 ? -23.940 -20.438 30.630 1.00 74.00 182 THR A C 1
ATOM 1468 O O . THR A 1 182 ? -23.573 -19.572 29.840 1.00 74.00 182 THR A O 1
ATOM 1471 N N . GLN A 1 183 ? -23.056 -21.147 31.335 1.00 76.12 183 GLN A N 1
ATOM 1472 C CA . GLN A 1 183 ? -21.605 -21.025 31.170 1.00 76.12 183 GLN A CA 1
ATOM 1473 C C . GLN A 1 183 ? -21.116 -21.805 29.942 1.00 76.12 183 GLN A C 1
ATOM 1475 O O . GLN A 1 183 ? -20.149 -21.395 29.295 1.00 76.12 183 GLN A O 1
ATOM 1480 N N . CYS A 1 184 ? -21.814 -22.883 29.579 1.00 86.38 184 CYS A N 1
ATOM 1481 C CA . CYS A 1 184 ? -21.520 -23.661 28.382 1.00 86.38 184 CYS A CA 1
ATOM 1482 C C . CYS A 1 184 ? -21.901 -22.959 27.077 1.00 86.38 184 CYS A C 1
ATOM 1484 O O . CYS A 1 184 ? -21.312 -23.267 26.045 1.00 86.38 184 CYS A O 1
ATOM 1486 N N . ASP A 1 185 ? -22.798 -21.974 27.092 1.00 84.31 185 ASP A N 1
ATOM 1487 C CA . ASP A 1 185 ? -23.158 -21.225 25.880 1.00 84.31 185 ASP A CA 1
ATOM 1488 C C . ASP A 1 185 ? -21.970 -20.478 25.268 1.00 84.31 185 ASP A C 1
ATOM 1490 O O . ASP A 1 185 ? -21.808 -20.451 24.046 1.00 84.31 185 ASP A O 1
ATOM 1494 N N . THR A 1 186 ? -21.092 -19.921 26.102 1.00 82.94 186 THR A N 1
ATOM 1495 C CA . THR A 1 186 ? -19.859 -19.271 25.636 1.00 82.94 186 THR A CA 1
ATOM 1496 C C . THR A 1 186 ? -18.920 -20.284 24.982 1.00 82.94 186 THR A C 1
ATOM 1498 O O . THR A 1 186 ? -18.352 -20.009 23.926 1.00 82.94 186 THR A O 1
ATOM 1501 N N . VAL A 1 187 ? -18.805 -21.482 25.565 1.00 85.25 187 VAL A N 1
ATOM 1502 C CA . VAL A 1 187 ? -17.982 -22.577 25.029 1.00 85.25 187 VAL A CA 1
ATOM 1503 C C . VAL A 1 187 ? -18.559 -23.088 23.705 1.00 85.25 187 VAL A C 1
ATOM 1505 O O . VAL A 1 187 ? -17.819 -23.253 22.739 1.00 85.25 187 VAL A O 1
ATOM 1508 N N . ARG A 1 188 ? -19.883 -23.261 23.607 1.00 88.25 188 ARG A N 1
ATOM 1509 C CA . ARG A 1 188 ? -20.569 -23.683 22.374 1.00 88.25 188 ARG A CA 1
ATOM 1510 C C . ARG A 1 188 ? -20.427 -22.656 21.252 1.00 88.25 188 ARG A C 1
ATOM 1512 O O . ARG A 1 188 ? -20.150 -23.033 20.117 1.00 88.25 188 ARG A O 1
ATOM 1519 N N . LYS A 1 189 ? -20.556 -21.360 21.560 1.00 88.06 189 LYS A N 1
ATOM 1520 C CA . LYS A 1 189 ? -20.304 -20.283 20.587 1.00 88.06 189 LYS A CA 1
ATOM 1521 C C . LYS A 1 189 ? -18.864 -20.305 20.095 1.00 88.06 189 LYS A C 1
ATOM 1523 O O . LYS A 1 189 ? -18.638 -20.203 18.896 1.00 88.06 189 LYS A O 1
ATOM 1528 N N . PHE A 1 190 ? -17.905 -20.490 20.999 1.00 85.38 190 PHE A N 1
ATOM 1529 C CA . PHE A 1 190 ? -16.496 -20.610 20.636 1.00 85.38 190 PHE A CA 1
ATOM 1530 C C . PHE A 1 190 ? -16.262 -21.795 19.686 1.00 85.38 190 PHE A C 1
ATOM 1532 O O . PHE A 1 190 ? -15.687 -21.618 18.619 1.00 85.38 190 PHE A O 1
ATOM 1539 N N . VAL A 1 191 ? -16.797 -22.975 20.008 1.00 89.69 191 VAL A N 1
ATOM 1540 C CA . VAL A 1 191 ? -16.750 -24.160 19.131 1.00 89.69 191 VAL A CA 1
ATOM 1541 C C . VAL A 1 191 ? -17.346 -23.884 17.752 1.00 89.69 191 VAL A C 1
ATOM 1543 O O . VAL A 1 191 ? -16.749 -24.268 16.749 1.00 89.69 191 VAL A O 1
ATOM 1546 N N . SER A 1 192 ? -18.484 -23.189 17.697 1.00 89.31 192 SER A N 1
ATOM 1547 C CA . SER A 1 192 ? -19.163 -22.855 16.442 1.00 89.31 192 SER A CA 1
ATOM 1548 C C . SER A 1 192 ? -18.383 -21.864 15.578 1.00 89.31 192 SER A C 1
ATOM 1550 O O . SER A 1 192 ? -18.392 -22.005 14.361 1.00 89.31 192 SER A O 1
ATOM 1552 N N . VAL A 1 193 ? -17.726 -20.865 16.174 1.00 89.75 193 VAL A N 1
ATOM 1553 C CA . VAL A 1 193 ? -16.950 -19.853 15.429 1.00 89.75 193 VAL A CA 1
ATOM 1554 C C . VAL A 1 193 ? -15.728 -20.473 14.753 1.00 89.75 193 VAL A C 1
ATOM 1556 O O . VAL A 1 193 ? -15.349 -20.054 13.663 1.00 89.75 193 VAL A O 1
ATOM 1559 N N . PHE A 1 194 ? -15.127 -21.478 15.386 1.00 85.62 194 PHE A N 1
ATOM 1560 C CA . PHE A 1 194 ? -13.931 -22.158 14.887 1.00 85.62 194 PHE A CA 1
ATOM 1561 C C . PHE A 1 194 ? -14.227 -23.510 14.219 1.00 85.62 194 PHE A C 1
ATOM 1563 O O . PHE A 1 194 ? -13.291 -24.263 13.961 1.00 85.62 194 PHE A O 1
ATOM 1570 N N . ASP A 1 195 ? -15.504 -23.822 13.969 1.00 89.50 195 ASP A N 1
ATOM 1571 C CA . ASP A 1 195 ? -15.974 -25.058 13.326 1.00 89.50 195 ASP A CA 1
ATOM 1572 C C . ASP A 1 195 ? -15.329 -26.342 13.899 1.00 89.50 195 ASP A C 1
ATOM 1574 O O . ASP A 1 195 ? -14.830 -27.219 13.187 1.00 89.50 195 ASP A O 1
ATOM 1578 N N . MET A 1 196 ? -15.274 -26.448 15.234 1.00 90.12 196 MET A N 1
ATOM 1579 C CA . MET A 1 196 ? -14.593 -27.570 15.888 1.00 90.12 196 MET A CA 1
ATOM 1580 C C . MET A 1 196 ? -15.488 -28.812 15.930 1.00 90.12 196 MET A C 1
ATOM 1582 O O . MET A 1 196 ? -16.494 -28.843 16.636 1.00 90.12 196 MET A O 1
ATOM 1586 N N . LYS A 1 197 ? -15.071 -29.890 15.258 1.00 87.44 197 LYS A N 1
ATOM 1587 C CA . LYS A 1 197 ? -15.785 -31.182 15.286 1.00 87.44 197 LYS A CA 1
ATOM 1588 C C . LYS A 1 197 ? -15.660 -31.917 16.620 1.00 87.44 197 LYS A C 1
ATOM 1590 O O . LYS A 1 197 ? -16.625 -32.507 17.092 1.00 87.44 197 LYS A O 1
ATOM 1595 N N . ASN A 1 198 ? -14.470 -31.893 17.219 1.00 89.75 198 ASN A N 1
ATOM 1596 C CA . ASN A 1 198 ? -14.202 -32.504 18.518 1.00 89.75 198 ASN A CA 1
ATOM 1597 C C . ASN A 1 198 ? -13.439 -31.512 19.403 1.00 89.75 198 ASN A C 1
ATOM 1599 O O . ASN A 1 198 ? -12.208 -31.453 19.350 1.00 89.75 198 ASN A O 1
ATOM 1603 N N . PRO A 1 199 ? -14.142 -30.716 20.222 1.00 88.56 199 PRO A N 1
ATOM 1604 C CA . PRO A 1 199 ? -13.502 -29.631 20.954 1.00 88.56 199 PRO A CA 1
ATOM 1605 C C . PRO A 1 199 ? -12.479 -30.108 21.994 1.00 88.56 199 PRO A C 1
ATOM 1607 O O . PRO A 1 199 ? -11.460 -29.459 22.217 1.00 88.56 199 PRO A O 1
ATOM 1610 N N . SER A 1 200 ? -12.702 -31.283 22.594 1.00 87.88 200 SER A N 1
ATOM 1611 C CA . SER A 1 200 ? -11.759 -31.877 23.556 1.00 87.88 200 SER A CA 1
ATOM 1612 C C . SER A 1 200 ? -10.448 -32.323 22.905 1.00 87.88 200 SER A C 1
ATOM 1614 O O . SER A 1 200 ? -9.397 -32.304 23.545 1.00 87.88 200 SER A O 1
ATOM 1616 N N . GLU A 1 201 ? -10.511 -32.768 21.653 1.00 89.69 201 GLU A N 1
ATOM 1617 C CA . GLU A 1 201 ? -9.350 -33.189 20.866 1.00 89.69 201 GLU A CA 1
ATOM 1618 C C . GLU A 1 201 ? -8.631 -31.981 20.266 1.00 89.69 201 GLU A C 1
ATOM 1620 O O . GLU A 1 201 ? -7.417 -31.859 20.410 1.00 89.69 201 GLU A O 1
ATOM 1625 N N . TRP A 1 202 ? -9.393 -31.012 19.756 1.00 91.75 202 TRP A N 1
ATOM 1626 C CA . TRP A 1 202 ? -8.870 -29.759 19.221 1.00 91.75 202 TRP A CA 1
ATOM 1627 C C . TRP A 1 202 ? -8.009 -28.996 20.238 1.00 91.75 202 TRP A C 1
ATOM 1629 O O . TRP A 1 202 ? -6.944 -28.492 19.884 1.00 91.75 202 TRP A O 1
ATOM 1639 N N . VAL A 1 203 ? -8.409 -28.963 21.519 1.00 91.12 203 VAL A N 1
ATOM 1640 C CA . VAL A 1 203 ? -7.619 -28.325 22.591 1.00 91.12 203 VAL A CA 1
ATOM 1641 C C . VAL A 1 203 ? -6.265 -29.011 22.801 1.00 91.12 203 VAL A C 1
ATOM 1643 O O . VAL A 1 203 ? -5.297 -28.331 23.138 1.00 91.12 203 VAL A O 1
ATOM 1646 N N . LYS A 1 204 ? -6.157 -30.333 22.596 1.00 89.75 204 LYS A N 1
ATOM 1647 C CA . LYS A 1 204 ? -4.867 -31.038 22.722 1.00 89.75 204 LYS A CA 1
ATOM 1648 C C . LYS A 1 204 ? -3.890 -30.603 21.636 1.00 89.75 204 LYS A C 1
ATOM 1650 O O . LYS A 1 204 ? -2.711 -30.427 21.920 1.00 89.75 204 LYS A O 1
ATOM 1655 N N . GLU A 1 205 ? -4.390 -30.422 20.420 1.00 92.25 205 GLU A N 1
ATOM 1656 C CA . GLU A 1 205 ? -3.587 -30.061 19.249 1.00 92.25 205 GLU A CA 1
ATOM 1657 C C . GLU A 1 205 ? -3.277 -28.559 19.194 1.00 92.25 205 GLU A C 1
ATOM 1659 O O . GLU A 1 205 ? -2.222 -28.158 18.712 1.00 92.25 205 GLU A O 1
ATOM 1664 N N . ASN A 1 206 ? -4.167 -27.721 19.737 1.00 92.44 206 ASN A N 1
ATOM 1665 C CA . ASN A 1 206 ? -4.124 -26.264 19.589 1.00 92.44 206 ASN A CA 1
ATOM 1666 C C . ASN A 1 206 ? -4.038 -25.526 20.935 1.00 92.44 206 ASN A C 1
ATOM 1668 O O . ASN A 1 206 ? -4.508 -24.392 21.056 1.00 92.44 206 ASN A O 1
ATOM 1672 N N . CYS A 1 207 ? -3.454 -26.139 21.972 1.00 89.31 207 CYS A N 1
ATOM 1673 C CA . CYS A 1 207 ? -3.512 -25.564 23.319 1.00 89.31 207 CYS A CA 1
ATOM 1674 C C . CYS A 1 207 ? -2.912 -24.149 23.413 1.00 89.31 207 CYS A C 1
ATOM 1676 O O . CYS A 1 207 ? -3.505 -23.278 24.046 1.00 89.31 207 CYS A O 1
ATOM 1678 N N . SER A 1 208 ? -1.774 -23.882 22.766 1.00 91.25 208 SER A N 1
ATOM 1679 C CA . SER A 1 208 ? -1.146 -22.550 22.776 1.00 91.25 208 SER A CA 1
ATOM 1680 C C . SER A 1 208 ? -2.068 -21.467 22.209 1.00 91.25 208 SER A C 1
ATOM 1682 O O . SER A 1 208 ? -2.077 -20.332 22.683 1.00 91.25 208 SER A O 1
ATOM 1684 N N . PHE A 1 209 ? -2.887 -21.823 21.220 1.00 91.06 209 PHE A N 1
ATOM 1685 C CA . PHE A 1 209 ? -3.908 -20.946 20.671 1.00 91.06 209 PHE A CA 1
ATOM 1686 C C . PHE A 1 209 ? -5.099 -20.810 21.628 1.00 91.06 209 PHE A C 1
ATOM 1688 O O . PHE A 1 209 ? -5.523 -19.692 21.910 1.00 91.06 209 PHE A O 1
ATOM 1695 N N . ALA A 1 210 ? -5.579 -21.911 22.213 1.00 88.25 210 ALA A N 1
ATOM 1696 C CA . ALA A 1 210 ? -6.644 -21.882 23.217 1.00 88.25 210 ALA A CA 1
ATOM 1697 C C . ALA A 1 210 ? -6.277 -21.017 24.442 1.00 88.25 210 ALA A C 1
ATOM 1699 O O . ALA A 1 210 ? -7.107 -20.259 24.938 1.00 88.25 210 ALA A O 1
ATOM 1700 N N . GLN A 1 211 ? -5.019 -21.045 24.889 1.00 90.25 211 GLN A N 1
ATOM 1701 C CA . GLN A 1 211 ? -4.527 -20.223 26.000 1.00 90.25 211 GLN A CA 1
ATOM 1702 C C . GLN A 1 211 ? -4.614 -18.716 25.739 1.00 90.25 211 GLN A C 1
ATOM 1704 O O . GLN A 1 211 ? -4.723 -17.954 26.696 1.00 90.25 211 GLN A O 1
ATOM 1709 N N . LYS A 1 212 ? -4.642 -18.266 24.478 1.00 90.50 212 LYS A N 1
ATOM 1710 C CA . LYS A 1 212 ? -4.878 -16.845 24.164 1.00 90.50 212 LYS A CA 1
ATOM 1711 C C . LYS A 1 212 ? -6.273 -16.388 24.595 1.00 90.50 212 LYS A C 1
ATOM 1713 O O . LYS A 1 212 ? -6.442 -15.243 24.998 1.00 90.50 212 LYS A O 1
ATOM 1718 N N . PHE A 1 213 ? -7.253 -17.290 24.541 1.00 85.00 213 PHE A N 1
ATOM 1719 C CA . PHE A 1 213 ? -8.640 -17.033 24.937 1.00 85.00 213 PHE A CA 1
ATOM 1720 C C . PHE A 1 213 ? -8.915 -17.417 26.395 1.00 85.00 213 PHE A C 1
ATOM 1722 O O . PHE A 1 213 ? -9.796 -16.845 27.032 1.00 85.00 213 PHE A O 1
ATOM 1729 N N . PHE A 1 214 ? -8.127 -18.344 26.948 1.00 85.81 214 PHE A N 1
ATOM 1730 C CA . PHE A 1 214 ? -8.223 -18.807 28.332 1.00 85.81 214 PHE A CA 1
ATOM 1731 C C . PHE A 1 214 ? -6.886 -18.631 29.082 1.00 85.81 214 PHE A C 1
ATOM 1733 O O . PHE A 1 214 ? -6.304 -19.617 29.540 1.00 85.81 214 PHE A O 1
ATOM 1740 N N . PRO A 1 215 ? -6.389 -17.391 29.274 1.00 83.38 215 PRO A N 1
ATOM 1741 C CA . PRO A 1 215 ? -5.025 -17.131 29.763 1.00 83.38 215 PRO A CA 1
ATOM 1742 C C . PRO A 1 215 ? -4.767 -17.601 31.199 1.00 83.38 215 PRO A C 1
ATOM 1744 O O . PRO A 1 215 ? -3.623 -17.733 31.619 1.00 83.38 215 PRO A O 1
ATOM 1747 N N . ARG A 1 216 ? -5.830 -17.852 31.970 1.00 84.69 216 ARG A N 1
ATOM 1748 C CA . ARG A 1 216 ? -5.755 -18.328 33.361 1.00 84.69 216 ARG A CA 1
ATOM 1749 C C . ARG A 1 216 ? -5.970 -19.836 33.506 1.00 84.69 216 ARG A C 1
ATOM 1751 O O . ARG A 1 216 ? -6.020 -20.319 34.630 1.00 84.69 216 ARG A O 1
ATOM 1758 N N . SER A 1 217 ? -6.163 -20.563 32.404 1.00 84.06 217 SER A N 1
ATOM 1759 C CA . SER A 1 217 ? -6.464 -21.999 32.419 1.00 84.06 217 SER A CA 1
ATOM 1760 C C . SER A 1 217 ? -5.340 -22.812 31.781 1.00 84.06 217 SER A C 1
ATOM 1762 O O . SER A 1 217 ? -4.785 -22.440 30.748 1.00 84.06 217 SER A O 1
ATOM 1764 N N . THR A 1 218 ? -5.006 -23.953 32.380 1.00 89.31 218 THR A N 1
ATOM 1765 C CA . THR A 1 218 ? -4.068 -24.921 31.794 1.00 89.31 218 THR A CA 1
ATOM 1766 C C . THR A 1 218 ? -4.730 -25.715 30.665 1.00 89.31 218 THR A C 1
ATOM 1768 O O . THR A 1 218 ? -5.954 -25.816 30.610 1.00 89.31 218 THR A O 1
ATOM 1771 N N . CYS A 1 219 ? -3.941 -26.339 29.783 1.00 86.50 219 CYS A N 1
ATOM 1772 C CA . CYS A 1 219 ? -4.471 -27.164 28.686 1.00 86.50 219 CYS A CA 1
ATOM 1773 C C . CYS A 1 219 ? -5.464 -28.232 29.170 1.00 86.50 219 CYS A C 1
ATOM 1775 O O . CYS A 1 219 ? -6.516 -28.428 28.567 1.00 86.50 219 CYS A O 1
ATOM 1777 N N . GLU A 1 220 ? -5.159 -28.896 30.288 1.00 88.62 220 GLU A N 1
ATOM 1778 C CA . GLU A 1 220 ? -6.038 -29.917 30.866 1.00 88.62 220 GLU A CA 1
ATOM 1779 C C . GLU A 1 220 ? -7.313 -29.316 31.468 1.00 88.62 220 GLU A C 1
ATOM 1781 O O . GLU A 1 220 ? -8.382 -29.909 31.336 1.00 88.62 220 GLU A O 1
ATOM 1786 N N . GLN A 1 221 ? -7.242 -28.119 32.059 1.00 86.12 221 GLN A N 1
ATOM 1787 C CA . GLN A 1 221 ? -8.431 -27.407 32.538 1.00 86.12 221 GLN A CA 1
ATOM 1788 C C . GLN A 1 221 ? -9.335 -26.982 31.381 1.00 86.12 221 GLN A C 1
ATOM 1790 O O . GLN A 1 221 ? -10.542 -27.187 31.459 1.00 86.12 221 GLN A O 1
ATOM 1795 N N . ILE A 1 222 ? -8.762 -26.454 30.295 1.00 88.00 222 ILE A N 1
ATOM 1796 C CA . ILE A 1 222 ? -9.509 -26.085 29.086 1.00 88.00 222 ILE A CA 1
ATOM 1797 C C . ILE A 1 222 ? -10.153 -27.342 28.493 1.00 88.00 222 ILE A C 1
ATOM 1799 O O . ILE A 1 222 ? -11.351 -27.377 28.253 1.00 88.00 222 ILE A O 1
ATOM 1803 N N . LYS A 1 223 ? -9.409 -28.435 28.341 1.00 89.12 223 LYS A N 1
ATOM 1804 C CA . LYS A 1 223 ? -9.962 -29.701 27.844 1.00 89.12 223 LYS A CA 1
ATOM 1805 C C . LYS A 1 223 ? -11.109 -30.221 28.717 1.00 89.12 223 LYS A C 1
ATOM 1807 O O . LYS A 1 223 ? -12.123 -30.667 28.186 1.00 89.12 223 LYS A O 1
ATOM 1812 N N . HIS A 1 224 ? -10.988 -30.130 30.041 1.00 87.38 224 HIS A N 1
ATOM 1813 C CA . HIS A 1 224 ? -12.076 -30.472 30.958 1.00 87.38 224 HIS A CA 1
ATOM 1814 C C . HIS A 1 224 ? -13.286 -29.539 30.837 1.00 87.38 224 HIS A C 1
ATOM 1816 O O . HIS A 1 224 ? -14.409 -30.024 30.932 1.00 87.38 224 HIS A O 1
ATOM 1822 N N . LEU A 1 225 ? -13.064 -28.244 30.595 1.00 86.25 225 LEU A N 1
ATOM 1823 C CA . LEU A 1 225 ? -14.105 -27.239 30.359 1.00 86.25 225 LEU A CA 1
ATOM 1824 C C . LEU A 1 225 ? -14.943 -27.578 29.123 1.00 86.25 225 LEU A C 1
ATOM 1826 O O . LEU A 1 225 ? -16.165 -27.525 29.153 1.00 86.25 225 LEU A O 1
ATOM 1830 N N . PHE A 1 226 ? -14.283 -27.955 28.031 1.00 87.88 226 PHE A N 1
ATOM 1831 C CA . PHE A 1 226 ? -14.978 -28.336 26.806 1.00 87.88 226 PHE A CA 1
ATOM 1832 C C . PHE A 1 226 ? -15.679 -29.685 26.968 1.00 87.88 226 PHE A C 1
ATOM 1834 O O . PHE A 1 226 ? -16.819 -29.830 26.541 1.00 87.88 226 PHE A O 1
ATOM 1841 N N . LYS A 1 227 ? -15.053 -30.645 27.659 1.00 87.00 227 LYS A N 1
ATOM 1842 C CA . LYS A 1 227 ? -15.667 -31.941 27.979 1.00 87.00 227 LYS A CA 1
ATOM 1843 C C . LYS A 1 227 ? -16.875 -31.835 28.920 1.00 87.00 227 LYS A C 1
ATOM 1845 O O . LYS A 1 227 ? -17.685 -32.748 28.955 1.00 87.00 227 LYS A O 1
ATOM 1850 N N . SER A 1 228 ? -16.993 -30.785 29.732 1.00 84.75 228 SER A N 1
ATOM 1851 C CA . SER A 1 228 ? -18.161 -30.616 30.607 1.00 84.75 228 SER A CA 1
ATOM 1852 C C . SER A 1 228 ? -19.360 -29.973 29.907 1.00 84.75 228 SER A C 1
ATOM 1854 O O . SER A 1 228 ? -20.451 -29.994 30.470 1.00 84.75 228 SER A O 1
ATOM 1856 N N . CYS A 1 229 ? -19.179 -29.454 28.688 1.00 82.81 229 CYS A N 1
ATOM 1857 C CA . CYS A 1 229 ? -20.217 -28.774 27.911 1.00 82.81 229 CYS A CA 1
ATOM 1858 C C . CYS A 1 229 ? -20.770 -29.570 26.717 1.00 82.81 229 CYS A C 1
ATOM 1860 O O . CYS A 1 229 ? -21.731 -29.102 26.094 1.00 82.81 229 CYS A O 1
ATOM 1862 N N . PHE A 1 230 ? -20.175 -30.731 26.413 1.00 79.19 230 PHE A N 1
ATOM 1863 C CA . PHE A 1 230 ? -20.531 -31.665 25.337 1.00 79.19 230 PHE A CA 1
ATOM 1864 C C . PHE A 1 230 ? -20.410 -33.105 25.838 1.00 79.19 230 PHE A C 1
ATOM 1866 O O . PHE A 1 230 ? -21.315 -33.907 25.528 1.00 79.19 230 PHE A O 1
#

Secondary structure (DSSP, 8-state):
------SSSSSHHHHHHHHHHHHHHHHHHHHHHHHHHHHHHHHHHHHHHHHHHHHHHHHHHHHHHHHHHHHS-HHHHHHHHHHHHHHHHHHHHHHHHHHHHHHHHHHHHHHHHHHHHHHHHHHHHHHHHHHHHHHHHHHHHHHHHHH--S--------SSSSSSTTSS--S---------HHHHHHHHHHHHHTT-S-HHHHHHHSHHHHHHH-TTS-HHHHHHHHHTT-

Foldseek 3Di:
DDDDPPDPDDPPPVVVVVVVVVVVVVVVVVVVVVVVVVVVVVVVVVVVVVVVVVVVVVVVVVVVVVVVLVPDDPVVNVVVVVVVVVVVVVVVVVVVVVVVVVVVVVVVVVVVVVVVVVVVVVVVVVVVVVVVVVVVVVVVVVVVVVVPPDDDDDDDDDDPPPPPPPPPDPDDDDPQPQDDQVLLVVVVVVCVVVVPPQQLVCLVVCVVVVCVVVVPDHSVRSSSSNVNND

Sequence (230 aa):
MTKTSQLFSKNSKTDKSEIDRNRDMIEEFQTEMMSHADRLLQEKDSMNEMKSDEDNGESVIEKEIRESAKIMSSEEREKHEKTVEHEKELLAKARRLRMEQEKVMAQKQHLSSSEIEQTSERMKQLEDAEKKLMELIARQVISHRTQTESPIKVISANADTSLKKLADSAHSNVVRIHLSDTQCDTVRKFVSVFDMKNPSEWVKENCSFAQKFFPRSTCEQIKHLFKSCF

pLDDT: mean 77.42, std 18.38, range [33.56, 96.38]

Organism: NCBI:txid75299